Protein AF-0000000068182621 (afdb_homodimer)

Secondary structure (DSSP, 8-state):
-PPPEEEEEEE-TT-HHHHHHHHHHHH--EEEEEEEGGG-SS-PPTTTS-TTGGGSEEEEEEEETTEEEEEE-TTSS----BSEEEEEEESSHHHHHHHHHHHHTTSEEEEEEE--SS-SSEEEEE-TTS-EEEEEE--/-PPPEEEEEEE-TT-HHHHHHHHHHHH--EEEEEEEGGG-SS-PPTTTS-TTGGGSEEEEEEEETTEEEEEE--SSS----BSEEEEEEESSHHHHHHHHHHHHTTSEEEEEEE--SS-SSEEEEE-TTS-EEEEEE--

Sequence (278 aa):
MTTPYVQPYLFFGGRCEEALEFYRTTLGAQVDMLMRHKESPESPPPGMLAPGFENKIMHASFHIGATTLMASDGCGEDSHFDGFSLSLTVPTEAEADRTFAALAEGGQVRMPLTKTFWSSRFGMLTDRFGISWMITVQEMTTPYVQPYLFFGGRCEEALEFYRTTLGAQV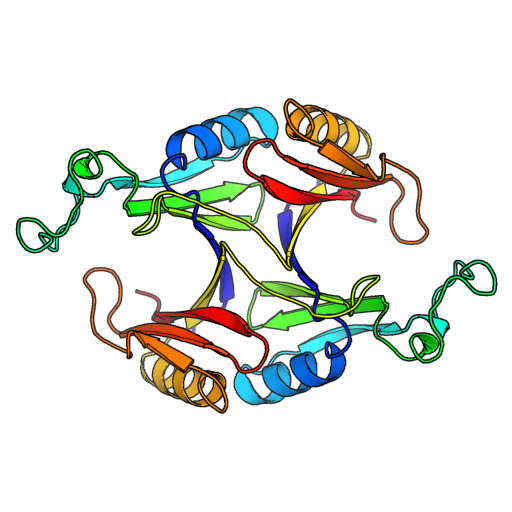DMLMRHKESPESPPPGMLAPGFENKIMHASFHIGATTLMASDGCGEDSHFDGFSLSLTVPTEAEADRTFAALAEGGQVRMPLTKTFWSSRFGMLTDRFGISWMITVQE

Organism: Nitrosomonas europaea (strain ATCC 19718 / CIP 103999 / KCTC 2705 / NBRC 14298) (NCBI:txid228410)

Structure (mmCIF, N/CA/C/O backbone):
data_AF-0000000068182621-model_v1
#
loop_
_entity.id
_entity.type
_entity.pdbx_description
1 polymer 'PhnB-like domain-containing protein'
#
loop_
_atom_site.group_PDB
_atom_site.id
_atom_site.type_symbol
_atom_site.label_atom_id
_atom_site.label_alt_id
_atom_site.label_comp_id
_atom_site.label_asym_id
_atom_site.label_entity_id
_atom_site.label_seq_id
_atom_site.pdbx_PDB_ins_code
_atom_site.Cartn_x
_atom_site.Cartn_y
_atom_site.Cartn_z
_atom_site.occupancy
_atom_site.B_iso_or_equiv
_atom_site.auth_seq_id
_atom_site.auth_comp_id
_atom_site.auth_asym_id
_atom_site.auth_atom_id
_atom_site.pdbx_PDB_model_num
ATOM 1 N N . MET A 1 1 ? -1.287 -20.484 14.781 1 55.34 1 MET A N 1
ATOM 2 C CA . MET A 1 1 ? -1.783 -20.25 13.43 1 55.34 1 MET A CA 1
ATOM 3 C C . MET A 1 1 ? -1.383 -18.859 12.938 1 55.34 1 MET A C 1
ATOM 5 O O . MET A 1 1 ? -1.51 -17.875 13.664 1 55.34 1 MET A O 1
ATOM 9 N N . THR A 1 2 ? -0.568 -18.688 11.914 1 81.62 2 THR A N 1
ATOM 10 C CA . THR A 1 2 ? 0.096 -17.438 11.555 1 81.62 2 THR A CA 1
ATOM 11 C C . THR A 1 2 ? -0.922 -16.391 11.117 1 81.62 2 THR A C 1
ATOM 13 O O . THR A 1 2 ? -1.875 -16.719 10.398 1 81.62 2 THR A O 1
ATOM 16 N N . THR A 1 3 ? -1.027 -15.305 11.75 1 91.62 3 THR A N 1
ATOM 17 C CA . THR A 1 3 ? -1.93 -14.18 11.547 1 91.62 3 THR A CA 1
ATOM 18 C C . THR A 1 3 ? -1.749 -13.586 10.148 1 91.62 3 THR A C 1
ATOM 20 O O . THR A 1 3 ? -0.623 -13.32 9.727 1 91.62 3 THR A O 1
ATOM 23 N N . PRO A 1 4 ? -2.879 -13.594 9.43 1 96.25 4 PRO A N 1
ATOM 24 C CA . PRO A 1 4 ? -2.758 -12.969 8.109 1 96.25 4 PRO A CA 1
ATOM 25 C C . PRO A 1 4 ? -2.123 -11.586 8.172 1 96.25 4 PRO A C 1
ATOM 27 O O . PRO A 1 4 ? -2.211 -10.906 9.195 1 96.25 4 PRO A O 1
ATOM 30 N N . TYR A 1 5 ? -1.501 -11.188 7.074 1 97.38 5 TYR A N 1
ATOM 31 C CA . TYR A 1 5 ? -0.935 -9.844 7 1 97.38 5 TYR A CA 1
ATOM 32 C C . TYR A 1 5 ? -0.928 -9.336 5.562 1 97.38 5 TYR A C 1
ATOM 34 O O . TYR A 1 5 ? -1.03 -10.117 4.617 1 97.38 5 TYR A O 1
ATOM 42 N N . VAL A 1 6 ? -0.885 -8.062 5.375 1 98.31 6 VAL A N 1
ATOM 43 C CA . VAL A 1 6 ? -0.95 -7.395 4.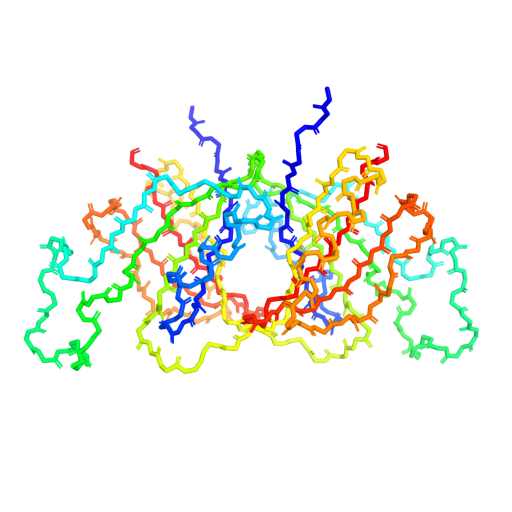082 1 98.31 6 VAL A CA 1
ATOM 44 C C . VAL A 1 6 ? 0.347 -6.629 3.83 1 98.31 6 VAL A C 1
ATOM 46 O O . VAL A 1 6 ? 0.853 -5.941 4.723 1 98.31 6 VAL A O 1
ATOM 49 N N . GLN A 1 7 ? 0.906 -6.766 2.656 1 98.31 7 GLN A N 1
ATOM 50 C CA . GLN A 1 7 ? 2.084 -6.008 2.244 1 98.31 7 GLN A CA 1
ATOM 51 C C . GLN A 1 7 ? 1.842 -5.293 0.918 1 98.31 7 GLN A C 1
ATOM 53 O O . GLN A 1 7 ? 1.224 -5.852 0.01 1 98.31 7 GLN A O 1
ATOM 58 N N . PRO A 1 8 ? 2.322 -4.047 0.793 1 98.38 8 PRO A N 1
ATOM 59 C CA . PRO A 1 8 ? 2.271 -3.4 -0.521 1 98.38 8 PRO A CA 1
ATOM 60 C C . PRO A 1 8 ? 3.16 -4.094 -1.552 1 98.38 8 PRO A C 1
ATOM 62 O O . PRO A 1 8 ? 4.262 -4.543 -1.222 1 98.38 8 PRO A O 1
ATOM 65 N N . TYR A 1 9 ? 2.615 -4.18 -2.707 1 97.8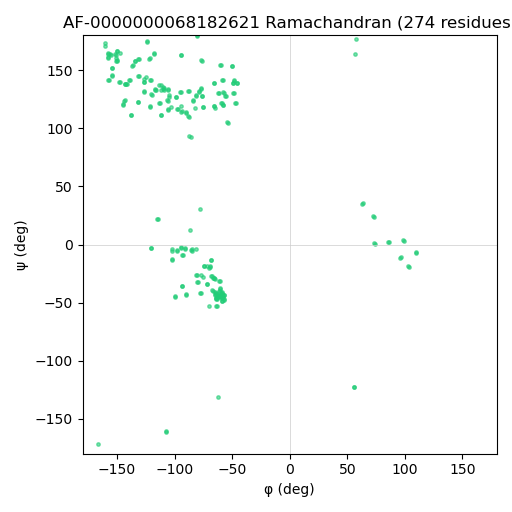1 9 TYR A N 1
ATOM 66 C CA . TYR A 1 9 ? 3.342 -4.676 -3.871 1 97.81 9 TYR A CA 1
ATOM 67 C C . TYR A 1 9 ? 3.377 -3.625 -4.977 1 97.81 9 TYR A C 1
ATOM 69 O O . TYR A 1 9 ? 2.338 -3.264 -5.531 1 97.81 9 TYR A O 1
ATOM 77 N N . LEU A 1 10 ? 4.578 -3.197 -5.34 1 97.38 10 LEU A N 1
ATOM 78 C CA . LEU A 1 10 ? 4.727 -2.062 -6.246 1 97.38 10 LEU A CA 1
ATOM 79 C C . LEU A 1 10 ? 5.242 -2.52 -7.605 1 97.38 10 LEU A C 1
ATOM 81 O O . LEU A 1 10 ? 6.199 -3.291 -7.684 1 97.38 10 LEU A O 1
ATOM 85 N N . PHE A 1 11 ? 4.637 -2.006 -8.656 1 96.12 11 PHE A N 1
ATOM 86 C CA . PHE A 1 11 ? 5.062 -2.309 -10.016 1 96.12 11 PHE A CA 1
ATOM 87 C C . PHE A 1 11 ? 5.801 -1.125 -10.633 1 96.12 11 PHE A C 1
ATOM 89 O O . PHE A 1 11 ? 5.188 -0.112 -10.969 1 96.12 11 PHE A O 1
ATOM 96 N N . PHE A 1 12 ? 7.051 -1.243 -10.961 1 95.31 12 PHE A N 1
ATOM 97 C CA . PHE A 1 12 ? 7.867 -0.102 -11.359 1 95.31 12 PHE A CA 1
ATOM 98 C C . PHE A 1 12 ? 8.047 -0.066 -12.875 1 95.31 12 PHE A C 1
ATOM 100 O O . PHE A 1 12 ? 8.609 0.887 -13.414 1 95.31 12 PHE A O 1
ATOM 107 N N . GLY A 1 13 ? 7.57 -1.069 -13.609 1 90.69 13 GLY A N 1
ATOM 108 C CA . GLY A 1 13 ? 7.559 -1.045 -15.07 1 90.69 13 GLY A CA 1
ATOM 109 C C . GLY A 1 13 ? 8.945 -0.997 -15.672 1 90.69 13 GLY A C 1
ATOM 110 O O . GLY A 1 13 ? 9.18 -0.273 -16.641 1 90.69 13 GLY A O 1
ATOM 111 N N . GLY A 1 14 ? 9.906 -1.636 -15.102 1 91 14 GLY A N 1
ATOM 112 C CA . GLY A 1 14 ? 11.234 -1.71 -15.68 1 91 14 GLY A CA 1
ATOM 113 C C . GLY A 1 14 ? 12.266 -0.904 -14.906 1 91 14 GLY A C 1
ATOM 114 O O . GLY A 1 14 ? 13.461 -0.962 -15.211 1 91 14 GLY A O 1
ATOM 115 N N . ARG A 1 15 ? 11.891 -0.177 -13.977 1 93.94 15 ARG A N 1
ATOM 116 C CA . ARG A 1 15 ? 12.812 0.677 -13.227 1 93.94 15 ARG A CA 1
ATOM 117 C C . ARG A 1 15 ? 12.914 0.225 -11.773 1 93.94 15 ARG A C 1
ATOM 119 O O . ARG A 1 15 ? 13.281 1.015 -10.898 1 93.94 15 ARG A O 1
ATOM 126 N N . CYS A 1 16 ? 12.594 -0.999 -11.484 1 96.25 16 CYS A N 1
ATOM 127 C CA . CYS A 1 16 ? 12.523 -1.519 -10.125 1 96.25 16 CYS A CA 1
ATOM 128 C C . CYS A 1 16 ? 13.883 -1.473 -9.445 1 96.25 16 CYS A C 1
ATOM 130 O O . CYS A 1 16 ? 14 -1.04 -8.297 1 96.25 16 CYS A O 1
ATOM 132 N N . GLU A 1 17 ? 14.875 -1.901 -10.18 1 95.75 17 GLU A N 1
ATOM 133 C CA . GLU A 1 17 ? 16.219 -1.914 -9.602 1 95.75 17 GLU A CA 1
ATOM 134 C C . GLU A 1 17 ? 16.672 -0.503 -9.242 1 95.75 17 GLU A C 1
ATOM 136 O O . GLU A 1 17 ? 17.266 -0.287 -8.18 1 95.75 17 GLU A O 1
ATOM 141 N N . GLU A 1 18 ? 16.438 0.425 -10.094 1 96.62 18 GLU A N 1
ATOM 142 C CA . GLU A 1 18 ? 16.766 1.823 -9.82 1 96.62 18 GLU A CA 1
ATOM 143 C C . GLU A 1 18 ? 16.016 2.33 -8.586 1 96.62 18 GLU A C 1
ATOM 145 O O . GLU A 1 18 ? 16.578 3.045 -7.762 1 96.62 18 GLU A O 1
ATOM 150 N N . ALA A 1 19 ? 14.797 1.98 -8.492 1 97.5 19 ALA A N 1
ATOM 151 C CA . ALA A 1 19 ? 13.977 2.408 -7.359 1 97.5 19 ALA A CA 1
ATOM 152 C C . ALA A 1 19 ? 14.5 1.836 -6.047 1 97.5 19 ALA A C 1
ATOM 154 O O . ALA A 1 19 ? 14.609 2.551 -5.051 1 97.5 19 ALA A O 1
ATOM 155 N N . LEU A 1 20 ? 14.812 0.57 -6.055 1 98.25 20 LEU A N 1
ATOM 156 C CA . LEU A 1 20 ? 15.336 -0.077 -4.852 1 98.25 20 LEU A CA 1
ATOM 157 C C . LEU A 1 20 ? 16.625 0.597 -4.383 1 98.25 20 LEU A C 1
ATOM 159 O O . LEU A 1 20 ? 16.812 0.802 -3.182 1 98.25 20 LEU A O 1
ATOM 163 N N . GLU A 1 21 ? 17.453 0.932 -5.316 1 98.12 21 GLU A N 1
ATOM 164 C CA . GLU A 1 21 ? 18.688 1.639 -4.977 1 98.12 21 GLU A CA 1
ATOM 165 C C . GLU A 1 21 ? 18.391 3.02 -4.402 1 98.12 21 GLU A C 1
ATOM 167 O O . GLU A 1 21 ? 19.016 3.441 -3.426 1 98.12 21 GLU A O 1
ATOM 172 N N . PHE A 1 22 ? 17.5 3.682 -5.008 1 98.5 22 PHE A N 1
ATOM 173 C CA . PHE A 1 22 ? 17.078 4.984 -4.512 1 98.5 22 PHE A CA 1
ATOM 174 C C . PHE A 1 22 ? 16.547 4.879 -3.08 1 98.5 22 PHE A C 1
ATOM 176 O O . PHE A 1 22 ? 16.906 5.684 -2.223 1 98.5 22 PHE A O 1
ATOM 183 N N . TYR A 1 23 ? 15.703 3.885 -2.744 1 98.5 23 TYR A N 1
ATOM 184 C CA . TYR A 1 23 ? 15.125 3.723 -1.415 1 98.5 23 TYR A CA 1
ATOM 185 C C . TYR A 1 23 ? 16.188 3.252 -0.417 1 98.5 23 TYR A C 1
ATOM 187 O O . TYR A 1 23 ? 16.109 3.59 0.768 1 98.5 23 TYR A O 1
ATOM 195 N N . ARG A 1 24 ? 17.109 2.447 -0.897 1 98.06 24 ARG A N 1
ATOM 196 C CA . ARG A 1 24 ? 18.219 2.074 -0.032 1 98.06 24 ARG A CA 1
ATOM 197 C C . ARG A 1 24 ? 18.969 3.309 0.465 1 98.06 24 ARG A C 1
ATOM 199 O O . ARG A 1 24 ? 19.219 3.443 1.663 1 98.06 24 ARG A O 1
ATOM 206 N N . THR A 1 25 ? 19.203 4.227 -0.414 1 96.5 25 THR A N 1
ATOM 207 C CA . THR A 1 25 ? 20 5.402 -0.098 1 96.5 25 THR A CA 1
ATOM 208 C C . THR A 1 25 ? 19.172 6.441 0.651 1 96.5 25 THR A C 1
ATOM 210 O O . THR A 1 25 ? 19.703 7.145 1.521 1 96.5 25 THR A O 1
ATOM 213 N N . THR A 1 26 ? 17.938 6.535 0.385 1 96.44 26 THR A N 1
ATOM 214 C CA . THR A 1 26 ? 17.109 7.621 0.903 1 96.44 26 THR A CA 1
ATOM 215 C C . THR A 1 26 ? 16.422 7.207 2.205 1 96.44 26 THR A C 1
ATOM 217 O O . THR A 1 26 ? 16.266 8.023 3.113 1 96.44 26 THR A O 1
ATOM 220 N N . LEU A 1 27 ? 16.047 5.969 2.287 1 97.44 27 LEU A N 1
ATOM 221 C CA . LEU A 1 27 ? 15.219 5.535 3.404 1 97.44 27 LEU A CA 1
ATOM 222 C C . LEU A 1 27 ? 15.914 4.434 4.203 1 97.44 27 LEU A C 1
ATOM 224 O O . LEU A 1 27 ? 15.391 3.977 5.219 1 97.44 27 LEU A O 1
ATOM 228 N N . GLY A 1 28 ? 17.094 4.008 3.732 1 97.38 28 GLY A N 1
ATOM 229 C CA . GLY A 1 28 ? 17.766 2.896 4.387 1 97.38 28 GLY A CA 1
ATOM 230 C C . GLY A 1 28 ? 17.109 1.558 4.109 1 97.38 28 GLY A C 1
ATOM 231 O O . GLY A 1 28 ? 17.203 0.636 4.926 1 97.38 28 GLY A O 1
ATOM 232 N N . ALA A 1 29 ? 16.406 1.48 3.037 1 98.19 29 ALA A N 1
ATOM 233 C CA . ALA A 1 29 ? 15.766 0.23 2.654 1 98.19 29 ALA A CA 1
ATOM 234 C C . ALA A 1 29 ? 16.781 -0.893 2.494 1 98.19 29 ALA A C 1
ATOM 236 O O . ALA A 1 29 ? 17.891 -0.665 2.016 1 98.19 29 ALA A O 1
ATOM 237 N N . GLN A 1 30 ? 16.375 -2.068 2.932 1 98.19 30 GLN A N 1
ATOM 238 C CA . GLN A 1 30 ? 17.203 -3.26 2.787 1 98.19 30 GLN A CA 1
ATOM 239 C C . GLN A 1 30 ? 16.5 -4.328 1.966 1 98.19 30 GLN A C 1
ATOM 241 O O . GLN A 1 30 ? 15.375 -4.73 2.293 1 98.19 30 GLN A O 1
ATOM 246 N N . VAL A 1 31 ? 17.172 -4.84 0.98 1 98.19 31 VAL A N 1
ATOM 247 C CA . VAL A 1 31 ? 16.594 -5.863 0.111 1 98.19 31 VAL A CA 1
ATOM 248 C C . VAL A 1 31 ? 16.766 -7.242 0.751 1 98.19 31 VAL A C 1
ATOM 250 O O . VAL A 1 31 ? 17.891 -7.645 1.075 1 98.19 31 VAL A O 1
ATOM 253 N N . ASP A 1 32 ? 15.727 -7.883 0.909 1 97.94 32 ASP A N 1
ATOM 254 C CA . ASP A 1 32 ? 15.734 -9.211 1.521 1 97.94 32 ASP A CA 1
ATOM 255 C C . ASP A 1 32 ? 15.906 -10.297 0.466 1 97.94 32 ASP A C 1
ATOM 257 O O . ASP A 1 32 ? 16.578 -11.305 0.712 1 97.94 32 ASP A O 1
ATOM 261 N N . MET A 1 33 ? 15.234 -10.125 -0.576 1 96.81 33 MET A N 1
ATOM 262 C CA . MET A 1 33 ? 15.227 -11.086 -1.681 1 96.81 33 MET A CA 1
ATOM 263 C C . MET A 1 33 ? 15.031 -10.375 -3.016 1 96.81 33 MET A C 1
ATOM 265 O O . MET A 1 33 ? 14.258 -9.414 -3.105 1 96.81 33 MET A O 1
ATOM 269 N N . LEU A 1 34 ? 15.734 -10.82 -3.971 1 97 34 LEU A N 1
ATOM 270 C CA . LEU A 1 34 ? 15.641 -10.289 -5.324 1 97 34 LEU A CA 1
ATOM 271 C C . LEU A 1 34 ? 15.805 -11.406 -6.355 1 97 34 LEU A C 1
ATOM 273 O O . LEU A 1 34 ? 16.75 -12.188 -6.289 1 97 34 LEU A O 1
ATOM 277 N N . MET A 1 35 ? 14.82 -11.5 -7.184 1 95.12 35 MET A N 1
ATOM 278 C CA . MET A 1 35 ? 14.859 -12.492 -8.258 1 95.12 35 MET A CA 1
ATOM 279 C C . MET A 1 35 ? 14.625 -11.836 -9.609 1 95.12 35 MET A C 1
ATOM 281 O O . MET A 1 35 ? 13.664 -11.086 -9.781 1 95.12 35 MET A O 1
ATOM 285 N N . ARG A 1 36 ? 15.461 -12.164 -10.539 1 93.56 36 ARG A N 1
ATOM 286 C CA . ARG A 1 36 ? 15.289 -11.68 -11.906 1 93.56 36 ARG A CA 1
ATOM 287 C C . ARG A 1 36 ? 14.523 -12.688 -12.758 1 93.56 36 ARG A C 1
ATOM 289 O O . ARG A 1 36 ? 14.43 -13.859 -12.406 1 93.56 36 ARG A O 1
ATOM 296 N N . HIS A 1 37 ? 14.016 -12.172 -13.922 1 90.19 37 HIS A N 1
ATOM 297 C CA . HIS A 1 37 ? 13.203 -13.023 -14.773 1 90.19 37 HIS A CA 1
ATOM 298 C C . HIS A 1 37 ? 13.992 -14.234 -15.258 1 90.19 37 HIS A C 1
ATOM 300 O O . HIS A 1 37 ? 13.461 -15.352 -15.32 1 90.19 37 HIS A O 1
ATOM 306 N N . LYS A 1 38 ? 15.156 -14.086 -15.531 1 88.31 38 LYS A N 1
ATOM 307 C CA . LYS A 1 38 ? 15.992 -15.156 -16.062 1 88.31 38 LYS A CA 1
ATOM 308 C C . LYS A 1 38 ? 16.25 -16.219 -14.992 1 88.31 38 LYS A C 1
ATOM 310 O O . LYS A 1 38 ? 16.672 -17.328 -15.312 1 88.31 38 LYS A O 1
ATOM 315 N N . GLU A 1 39 ? 16.062 -15.883 -13.758 1 90.19 39 GLU A N 1
ATOM 316 C CA . GLU A 1 39 ? 16.344 -16.797 -12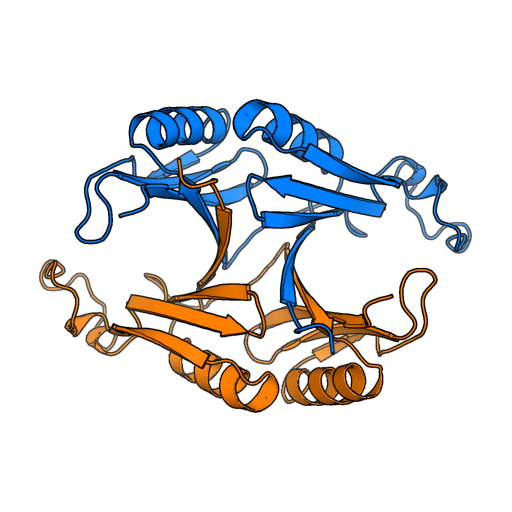.648 1 90.19 39 GLU A CA 1
ATOM 317 C C . GLU A 1 39 ? 15.094 -17.578 -12.258 1 90.19 39 GLU A C 1
ATOM 319 O O . GLU A 1 39 ? 15.156 -18.469 -11.414 1 90.19 39 GLU A O 1
ATOM 324 N N . SER A 1 40 ? 13.938 -17.188 -12.836 1 86 40 SER A N 1
ATOM 325 C CA . SER A 1 40 ? 12.68 -17.844 -12.484 1 86 40 SER A CA 1
ATOM 326 C C . SER A 1 40 ? 12.742 -19.344 -12.75 1 86 40 SER A C 1
ATOM 328 O O . SER A 1 40 ? 13.219 -19.766 -13.805 1 86 40 SER A O 1
ATOM 330 N N . PRO A 1 41 ? 12.328 -20.188 -11.742 1 85.56 41 PRO A N 1
ATOM 331 C CA . PRO A 1 41 ? 12.312 -21.625 -11.977 1 85.56 41 PRO A CA 1
ATOM 332 C C . PRO A 1 41 ? 11.289 -22.047 -13.031 1 85.56 41 PRO A C 1
ATOM 334 O O . PRO A 1 41 ? 11.375 -23.141 -13.578 1 85.56 41 PRO A O 1
ATOM 337 N N . GLU A 1 42 ? 10.219 -21.266 -13.133 1 72.44 42 GLU A N 1
ATOM 338 C CA . GLU A 1 42 ? 9.227 -21.547 -14.164 1 72.44 42 GLU A CA 1
ATOM 339 C C . GLU A 1 42 ? 9.594 -20.859 -15.484 1 72.44 42 GLU A C 1
ATOM 341 O O . GLU A 1 42 ? 9.773 -19.641 -15.523 1 72.44 42 GLU A O 1
ATOM 346 N N . SER A 1 43 ? 10.234 -21.516 -16.266 1 61.78 43 SER A N 1
ATOM 347 C CA . SER A 1 43 ? 10.719 -20.969 -17.531 1 61.78 43 SER A CA 1
ATOM 348 C C . SER A 1 43 ? 9.57 -20.375 -18.344 1 61.78 43 SER A C 1
ATOM 350 O O . SER A 1 43 ? 8.547 -21.016 -18.547 1 61.78 43 SER A O 1
ATOM 352 N N . PRO A 1 44 ? 9.523 -18.938 -18.359 1 59.69 44 PRO A N 1
ATOM 353 C CA . PRO A 1 44 ? 8.477 -18.438 -19.25 1 59.69 44 PRO A CA 1
ATOM 354 C C . PRO A 1 44 ? 8.523 -19.094 -20.641 1 59.69 44 PRO A C 1
ATOM 356 O O . PRO A 1 44 ? 9.586 -19.547 -21.062 1 59.69 44 PRO A O 1
ATOM 359 N N . PRO A 1 45 ? 7.25 -19.375 -21.094 1 54.62 45 PRO A N 1
ATOM 360 C CA . PRO A 1 45 ? 7.336 -19.875 -22.469 1 54.62 45 PRO A CA 1
ATOM 361 C C . PRO A 1 45 ? 8.219 -19 -23.359 1 54.62 45 PRO A C 1
ATOM 363 O O . PRO A 1 45 ? 8.312 -17.781 -23.141 1 54.62 45 PRO A O 1
ATOM 366 N N . PRO A 1 46 ? 8.977 -19.578 -24.219 1 52.22 46 PRO A N 1
ATOM 367 C CA . PRO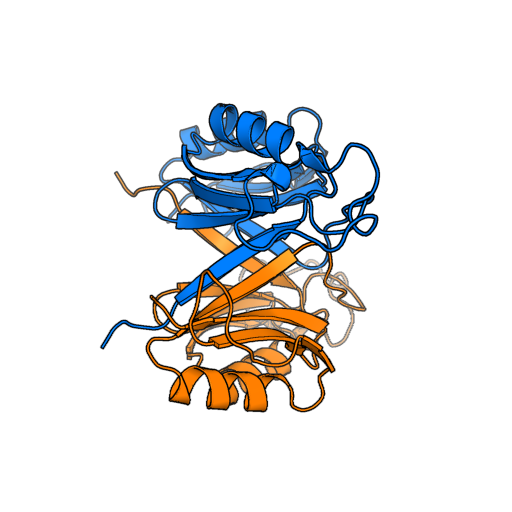 A 1 46 ? 9.812 -18.844 -25.188 1 52.22 46 PRO A CA 1
ATOM 368 C C . PRO A 1 46 ? 9.062 -17.734 -25.906 1 52.22 46 PRO A C 1
ATOM 370 O O . PRO A 1 46 ? 7.914 -17.922 -26.312 1 52.22 46 PRO A O 1
ATOM 373 N N . GLY A 1 47 ? 9.516 -16.453 -25.812 1 53.22 47 GLY A N 1
ATOM 374 C CA . GLY A 1 47 ? 8.93 -15.367 -26.562 1 53.22 47 GLY A CA 1
ATOM 375 C C . GLY A 1 47 ? 8.039 -14.469 -25.719 1 53.22 47 GLY A C 1
ATOM 376 O O . GLY A 1 47 ? 7.57 -13.43 -26.188 1 53.22 47 GLY A O 1
ATOM 377 N N . MET A 1 48 ? 7.617 -14.961 -24.641 1 57.5 48 MET A N 1
ATOM 378 C CA . MET A 1 48 ? 6.641 -14.203 -23.859 1 57.5 48 MET A CA 1
ATOM 379 C C . MET A 1 48 ? 7.312 -13.047 -23.125 1 57.5 48 MET A C 1
ATOM 381 O O . MET A 1 48 ? 6.703 -11.992 -22.922 1 57.5 48 MET A O 1
ATOM 385 N N . LEU A 1 49 ? 8.578 -13.32 -22.875 1 65.12 49 LEU A N 1
ATOM 386 C CA . LEU A 1 49 ? 9.281 -12.211 -22.234 1 65.12 49 LEU A CA 1
ATOM 387 C C . LEU A 1 49 ? 9.898 -11.289 -23.281 1 65.12 49 LEU A C 1
ATOM 389 O O . LEU A 1 49 ? 10.555 -11.75 -24.219 1 65.12 49 LEU A O 1
ATOM 393 N N . ALA A 1 50 ? 9.344 -10.023 -23.344 1 65.19 50 ALA A N 1
ATOM 394 C CA . ALA A 1 50 ? 9.922 -9.047 -24.266 1 65.19 50 ALA A CA 1
ATOM 395 C C . ALA A 1 50 ? 11.438 -9.031 -24.172 1 65.19 50 ALA A C 1
ATOM 397 O O . ALA A 1 50 ? 12 -9.258 -23.094 1 65.19 50 ALA A O 1
ATOM 398 N N . PRO A 1 51 ? 12.047 -8.922 -25.359 1 67.62 51 PRO A N 1
ATOM 399 C CA . PRO A 1 51 ? 13.508 -8.844 -25.328 1 67.62 51 PRO A CA 1
ATOM 400 C C . PRO A 1 51 ? 14.023 -7.812 -24.328 1 67.62 51 PRO A C 1
ATOM 402 O O . PRO A 1 51 ? 13.469 -6.715 -24.234 1 67.62 51 PRO A O 1
ATOM 405 N N . GLY A 1 52 ? 15 -8.195 -23.438 1 73.31 52 GLY A N 1
ATOM 406 C CA . GLY A 1 52 ? 15.617 -7.316 -22.453 1 73.31 52 GLY A CA 1
ATOM 407 C C . GLY A 1 52 ? 14.984 -7.426 -21.078 1 73.31 52 GLY A C 1
ATOM 408 O O . GLY A 1 52 ? 15.555 -6.957 -20.094 1 73.31 52 GLY A O 1
ATOM 409 N N . PHE A 1 53 ? 13.938 -8.07 -21.078 1 79.56 53 PHE A N 1
ATOM 410 C CA . PHE A 1 53 ? 13.258 -8.141 -19.797 1 79.56 53 PHE A CA 1
ATOM 411 C C . PHE A 1 53 ? 13.805 -9.289 -18.953 1 79.56 53 PHE A C 1
ATOM 413 O O . PHE A 1 53 ? 13.469 -9.422 -17.766 1 79.56 53 PHE A O 1
ATOM 420 N N . GLU A 1 54 ? 14.672 -10.039 -19.531 1 83.94 54 GLU A N 1
ATOM 421 C CA . GLU A 1 54 ? 15.258 -11.164 -18.812 1 83.94 54 GLU A CA 1
ATOM 422 C C . GLU A 1 54 ? 16.016 -10.695 -17.562 1 83.94 54 GLU A C 1
ATOM 424 O O . GLU A 1 54 ? 16.047 -11.398 -16.547 1 83.94 54 GLU A O 1
ATOM 429 N N . ASN A 1 55 ? 16.547 -9.555 -17.672 1 89.94 55 ASN A N 1
ATOM 430 C CA . ASN A 1 55 ? 17.359 -9.047 -16.578 1 89.94 55 ASN A CA 1
ATOM 431 C C . ASN A 1 55 ? 16.547 -8.164 -15.641 1 89.94 55 ASN A C 1
ATOM 433 O O . ASN A 1 55 ? 17.047 -7.73 -14.602 1 89.94 55 ASN A O 1
ATOM 437 N N . LYS A 1 56 ? 15.344 -7.984 -15.992 1 92.25 56 LYS A N 1
ATOM 438 C CA . LYS A 1 56 ? 14.484 -7.172 -15.133 1 92.25 56 LYS A CA 1
ATOM 439 C C . LYS A 1 56 ? 14.023 -7.957 -13.914 1 92.25 56 LYS A C 1
ATOM 441 O O . LYS A 1 56 ? 14.164 -9.18 -13.867 1 92.25 56 LYS A O 1
ATOM 446 N N . ILE A 1 57 ? 13.633 -7.242 -12.898 1 94.75 57 ILE A N 1
ATOM 447 C CA . ILE A 1 57 ? 13.289 -7.84 -11.609 1 94.75 57 ILE A CA 1
ATOM 448 C C . ILE A 1 57 ? 11.922 -8.508 -11.703 1 94.75 57 ILE A C 1
ATOM 450 O O . ILE A 1 57 ? 10.914 -7.84 -1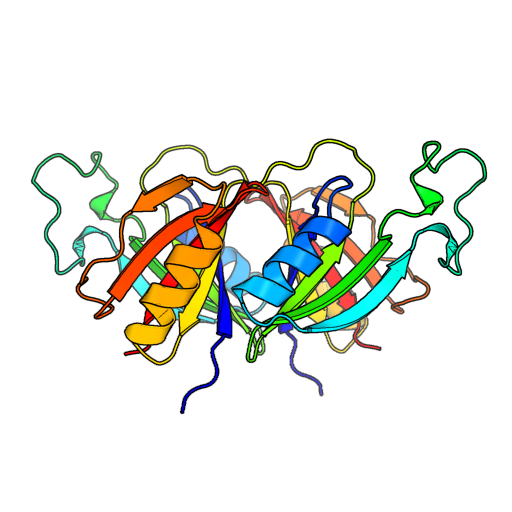1.953 1 94.75 57 ILE A O 1
ATOM 454 N N . MET A 1 58 ? 11.891 -9.781 -11.492 1 93.5 58 MET A N 1
ATOM 455 C CA . MET A 1 58 ? 10.656 -10.547 -11.445 1 93.5 58 MET A CA 1
ATOM 456 C C . MET A 1 58 ? 9.945 -10.352 -10.109 1 93.5 58 MET A C 1
ATOM 458 O O . MET A 1 58 ? 8.719 -10.227 -10.07 1 93.5 58 MET A O 1
ATOM 462 N N . HIS A 1 59 ? 10.742 -10.352 -9.047 1 95.81 59 HIS A N 1
ATOM 463 C CA . HIS A 1 59 ? 10.219 -10.156 -7.703 1 95.81 59 HIS A CA 1
ATOM 464 C C . HIS A 1 59 ? 11.305 -9.664 -6.754 1 95.81 59 HIS A C 1
ATOM 466 O O . HIS A 1 59 ? 12.453 -10.117 -6.82 1 95.81 59 HIS A O 1
ATOM 472 N N . ALA A 1 60 ? 10.953 -8.789 -5.883 1 97.81 60 ALA A N 1
ATOM 473 C CA . ALA A 1 60 ? 11.844 -8.352 -4.809 1 97.81 60 ALA A CA 1
ATOM 474 C C . ALA A 1 60 ? 11.062 -8.102 -3.52 1 97.81 60 ALA A C 1
ATOM 476 O O . ALA A 1 60 ? 9.938 -7.602 -3.553 1 97.81 60 ALA A O 1
ATOM 477 N N . SER A 1 61 ? 11.57 -8.5 -2.445 1 98.31 61 SER A N 1
ATOM 478 C CA . SER A 1 61 ? 11.125 -8.102 -1.115 1 98.31 61 SER A CA 1
ATOM 479 C C . SER A 1 61 ? 12.172 -7.25 -0.408 1 98.31 61 SER A C 1
ATOM 481 O O . SER A 1 61 ? 13.367 -7.535 -0.49 1 98.31 61 SER A O 1
ATOM 483 N N . PHE A 1 62 ? 11.727 -6.199 0.239 1 98.5 62 PHE A N 1
ATOM 484 C CA . PHE A 1 62 ? 12.625 -5.301 0.953 1 98.5 62 PHE A CA 1
ATOM 485 C C . PHE A 1 62 ? 11.922 -4.668 2.148 1 98.5 62 PHE A C 1
ATOM 487 O O . PHE A 1 62 ? 10.688 -4.66 2.217 1 98.5 62 PHE A O 1
ATOM 494 N N . HIS A 1 63 ? 12.703 -4.199 3.082 1 98 63 HIS A N 1
ATOM 495 C CA . HIS A 1 63 ? 12.016 -3.584 4.215 1 98 63 HIS A CA 1
ATOM 496 C C . HIS A 1 63 ? 12.516 -2.16 4.445 1 98 63 HIS A C 1
ATOM 498 O O . HIS A 1 63 ? 13.68 -1.854 4.195 1 98 63 HIS A O 1
ATOM 504 N N . ILE A 1 64 ? 11.688 -1.341 4.809 1 97.81 64 ILE A N 1
ATOM 505 C CA . ILE A 1 64 ? 11.906 -0 5.34 1 97.81 64 ILE A CA 1
ATOM 506 C C . ILE A 1 64 ? 11.5 0.045 6.809 1 97.81 64 ILE A C 1
ATOM 508 O O . ILE A 1 64 ? 10.312 -0.039 7.129 1 97.81 64 ILE A O 1
ATOM 512 N N . GLY A 1 65 ? 12.477 0.193 7.73 1 96.81 65 GLY A N 1
ATOM 513 C CA . GLY A 1 65 ? 12.164 0.054 9.148 1 96.81 65 GLY A CA 1
ATOM 514 C C . GLY A 1 65 ? 11.508 -1.273 9.484 1 96.81 65 GLY A C 1
ATOM 515 O O . GLY A 1 65 ? 12.039 -2.334 9.148 1 96.81 65 GLY A O 1
ATOM 516 N N . ALA A 1 66 ? 10.375 -1.221 10.039 1 96.81 66 ALA A N 1
ATOM 517 C CA . ALA A 1 66 ? 9.711 -2.42 10.539 1 96.81 66 ALA A CA 1
ATOM 518 C C . ALA A 1 66 ? 8.82 -3.041 9.469 1 96.81 66 ALA A C 1
ATOM 520 O O . ALA A 1 66 ? 8.25 -4.113 9.672 1 96.81 66 ALA A O 1
ATOM 52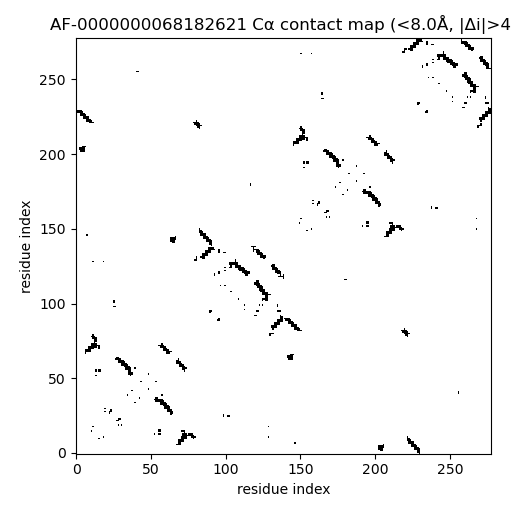1 N N . THR A 1 67 ? 8.719 -2.439 8.352 1 97.94 67 THR A N 1
ATOM 522 C CA . THR A 1 67 ? 7.73 -2.861 7.371 1 97.94 67 THR A CA 1
ATOM 523 C C . THR A 1 67 ? 8.406 -3.51 6.164 1 97.94 67 THR A C 1
ATOM 525 O O . THR A 1 67 ? 9.391 -2.988 5.645 1 97.94 67 THR A O 1
ATOM 528 N N . THR A 1 68 ? 7.879 -4.625 5.758 1 98.12 68 THR A N 1
ATOM 529 C CA . THR A 1 68 ? 8.32 -5.277 4.531 1 98.12 68 THR A CA 1
ATOM 530 C C . THR A 1 68 ? 7.418 -4.887 3.359 1 98.12 68 THR A C 1
ATOM 532 O O . THR A 1 68 ? 6.191 -4.906 3.479 1 98.12 68 THR A O 1
ATOM 535 N N . LEU A 1 69 ? 7.996 -4.492 2.244 1 98.56 69 LEU A N 1
ATOM 536 C CA . LEU A 1 69 ? 7.34 -4.23 0.968 1 98.56 69 LEU A CA 1
ATOM 537 C C . LEU A 1 69 ? 7.859 -5.172 -0.113 1 98.56 69 LEU A C 1
ATOM 539 O O . LEU A 1 69 ? 8.891 -5.824 0.07 1 98.56 69 LEU A O 1
ATOM 543 N N . MET A 1 70 ? 7.086 -5.207 -1.188 1 98.38 70 MET A N 1
ATOM 544 C CA . MET A 1 70 ? 7.512 -5.996 -2.342 1 98.38 70 MET A CA 1
ATOM 545 C C . MET A 1 70 ? 7.391 -5.188 -3.627 1 98.38 70 MET A C 1
ATOM 547 O O . MET A 1 70 ? 6.703 -4.168 -3.662 1 98.38 70 MET A O 1
ATOM 551 N N . ALA A 1 71 ? 8.141 -5.664 -4.605 1 97.5 71 ALA A N 1
ATOM 552 C CA . ALA A 1 71 ? 8.141 -4.918 -5.859 1 97.5 71 ALA A CA 1
ATOM 553 C C . ALA A 1 71 ? 8.562 -5.801 -7.027 1 97.5 71 ALA A C 1
ATOM 555 O O . ALA A 1 71 ? 9.109 -6.887 -6.824 1 97.5 71 ALA A O 1
ATOM 556 N N . SER A 1 72 ? 8.289 -5.32 -8.172 1 95.88 72 SER A N 1
ATOM 557 C CA . SER A 1 72 ? 8.719 -5.957 -9.414 1 95.88 72 SER A CA 1
ATOM 558 C C . SER A 1 72 ? 8.688 -4.973 -10.578 1 95.88 72 SER A C 1
ATOM 560 O O . SER A 1 72 ? 8.266 -3.826 -10.414 1 95.88 72 SER A O 1
ATOM 562 N N . ASP A 1 73 ? 9.172 -5.371 -11.719 1 93.38 73 ASP A N 1
ATOM 563 C CA . ASP A 1 73 ? 9.062 -4.586 -12.945 1 93.38 73 ASP A CA 1
ATOM 564 C C . ASP A 1 73 ? 7.73 -4.84 -13.648 1 93.38 73 ASP A C 1
ATOM 566 O O . ASP A 1 73 ? 7.305 -4.051 -14.492 1 93.38 73 ASP A O 1
ATOM 570 N N . GLY A 1 74 ? 6.973 -5.734 -13.102 1 78.25 74 GLY A N 1
ATOM 571 C CA . GLY A 1 74 ? 5.719 -6.059 -13.758 1 78.25 74 GLY A CA 1
ATOM 572 C C . GLY A 1 74 ? 5.898 -6.531 -15.188 1 78.25 74 GLY A C 1
ATOM 573 O O . GLY A 1 74 ? 7.016 -6.863 -15.602 1 78.25 74 GLY A O 1
ATOM 574 N N . CYS A 1 75 ? 4.703 -6.957 -15.93 1 63.28 75 CYS A N 1
ATOM 575 C CA . CYS A 1 75 ? 4.75 -7.461 -17.297 1 63.28 75 CYS A CA 1
ATOM 576 C C . CYS A 1 75 ? 4.688 -6.316 -18.297 1 63.28 75 CYS A C 1
ATOM 578 O O . CYS A 1 75 ? 4.555 -6.543 -19.5 1 63.28 75 CYS A O 1
ATOM 580 N N . GLY A 1 76 ? 4.875 -5.023 -17.781 1 59.44 76 GLY A N 1
ATOM 581 C CA . GLY A 1 76 ? 4.789 -3.988 -18.797 1 59.44 76 GLY A CA 1
ATOM 582 C C . GLY A 1 76 ? 5.691 -2.801 -18.516 1 59.44 76 GLY A C 1
ATOM 583 O O . GLY A 1 76 ? 6.379 -2.762 -17.5 1 59.44 76 GLY A O 1
ATOM 584 N N . GLU A 1 77 ? 5.867 -1.979 -19.609 1 56.06 77 GLU A N 1
ATOM 585 C CA . GLU A 1 77 ? 6.824 -0.876 -19.641 1 56.06 77 GLU A CA 1
ATOM 586 C C . GLU A 1 77 ? 6.375 0.266 -18.734 1 56.06 77 GLU A C 1
ATOM 588 O O . GLU A 1 77 ? 7.18 0.827 -17.984 1 56.06 77 GLU A O 1
ATOM 593 N N . ASP A 1 78 ? 5.16 0.753 -18.891 1 62.47 78 ASP A N 1
ATOM 594 C CA . ASP A 1 78 ? 4.84 2.006 -18.219 1 62.47 78 ASP A CA 1
ATOM 595 C C . ASP A 1 78 ? 4.18 1.745 -16.859 1 62.47 78 ASP A C 1
ATOM 597 O O . ASP A 1 78 ? 3.281 0.906 -16.75 1 62.47 78 ASP A O 1
ATOM 601 N N . SER A 1 79 ? 4.926 2.271 -15.781 1 73.94 79 SER A N 1
ATOM 602 C CA . SER A 1 79 ? 4.324 2.176 -14.453 1 73.94 79 SER A CA 1
ATOM 603 C C . SER A 1 79 ? 3.762 3.521 -14.008 1 73.94 79 SER A C 1
ATOM 605 O O . SER A 1 79 ? 4.43 4.551 -14.133 1 73.94 79 SER A O 1
ATOM 607 N N . HIS A 1 80 ? 2.506 3.58 -13.781 1 89.56 80 HIS A N 1
ATOM 608 C CA . HIS A 1 80 ? 1.843 4.711 -13.141 1 89.56 80 HIS A CA 1
ATOM 609 C C . HIS A 1 80 ? 1.224 4.305 -11.812 1 89.56 80 HIS A C 1
ATOM 611 O O . HIS A 1 80 ? 0.694 3.199 -11.68 1 89.56 80 HIS A O 1
ATOM 617 N N . PHE A 1 81 ? 1.518 5.164 -10.898 1 93.75 81 PHE A N 1
ATOM 618 C CA . PHE A 1 81 ? 0.949 4.938 -9.578 1 93.75 81 PHE A CA 1
ATOM 619 C C . PHE A 1 81 ? -0.178 5.922 -9.297 1 93.75 81 PHE A C 1
ATOM 621 O O . PHE A 1 81 ? -0.027 7.125 -9.523 1 93.75 81 PHE A O 1
ATOM 628 N N . ASP A 1 82 ? -1.267 5.422 -8.805 1 94.25 82 ASP A N 1
ATOM 629 C CA . ASP A 1 82 ? -2.412 6.281 -8.516 1 94.25 82 ASP A CA 1
ATOM 630 C C . ASP A 1 82 ? -3.285 5.684 -7.414 1 94.25 82 ASP A C 1
ATOM 632 O O . ASP A 1 82 ? -3.295 4.469 -7.215 1 94.25 82 ASP A O 1
ATOM 636 N N . GLY A 1 83 ? -3.973 6.586 -6.676 1 94.19 83 GLY A N 1
ATOM 637 C CA . GLY A 1 83 ? -5.055 6.188 -5.789 1 94.19 83 GLY A CA 1
ATOM 638 C C . GLY A 1 83 ? -4.574 5.766 -4.414 1 94.19 83 GLY A C 1
ATOM 639 O O . GLY A 1 83 ? -5.367 5.32 -3.584 1 94.19 83 GLY A O 1
ATOM 640 N N . PHE A 1 84 ? -3.303 5.863 -4.219 1 96.19 84 PHE A N 1
ATOM 641 C CA . PHE A 1 84 ? -2.77 5.48 -2.918 1 96.19 84 PHE A CA 1
ATOM 642 C C . PHE A 1 84 ? -1.516 6.285 -2.592 1 96.19 84 PHE A C 1
ATOM 644 O O . PHE A 1 84 ? -0.98 6.988 -3.449 1 96.19 84 PHE A O 1
ATOM 651 N N . SER A 1 85 ? -1.126 6.219 -1.35 1 97.38 85 SER A N 1
ATOM 652 C CA . SER A 1 85 ? 0.157 6.711 -0.86 1 97.38 85 SER A CA 1
ATOM 653 C C . SER A 1 85 ? 0.795 5.723 0.111 1 97.38 85 SER A C 1
ATOM 655 O O . SER A 1 85 ? 0.12 4.832 0.63 1 97.38 85 SER A O 1
ATOM 657 N N . LEU A 1 86 ? 2.082 5.758 0.206 1 98.56 86 LEU A N 1
ATOM 658 C CA . LEU A 1 86 ? 2.791 5.105 1.3 1 98.56 86 LEU A CA 1
ATOM 659 C C . LEU A 1 86 ? 3.047 6.082 2.443 1 98.56 86 LEU A C 1
ATOM 661 O O . LEU A 1 86 ? 3.732 7.09 2.26 1 98.56 86 LEU A O 1
ATOM 665 N N . SER A 1 87 ? 2.441 5.82 3.541 1 98.5 87 SER A N 1
ATOM 666 C CA . SER A 1 87 ? 2.631 6.66 4.719 1 98.5 87 SER A CA 1
ATOM 667 C C . SER A 1 87 ? 3.822 6.191 5.547 1 98.5 87 SER A C 1
ATOM 669 O O . SER A 1 87 ? 3.768 5.133 6.18 1 98.5 87 SER A O 1
ATOM 671 N N . LEU A 1 88 ? 4.848 6.938 5.57 1 98.56 88 LEU A N 1
ATOM 672 C CA . LEU A 1 88 ? 6.047 6.637 6.348 1 98.56 88 LEU A CA 1
ATOM 673 C C . LEU A 1 88 ? 6.039 7.387 7.676 1 98.56 88 LEU A C 1
ATOM 675 O O . LEU A 1 88 ? 6.051 8.625 7.695 1 98.56 88 LEU A O 1
ATOM 679 N N . THR A 1 89 ? 6.008 6.664 8.727 1 98.44 89 THR A N 1
ATOM 680 C CA . THR A 1 89 ? 6.086 7.23 10.07 1 98.44 89 THR A CA 1
ATOM 681 C C . THR A 1 89 ? 7.508 7.121 10.617 1 98.44 89 THR A C 1
ATOM 683 O O . THR A 1 89 ? 8.086 6.031 10.641 1 98.44 89 THR A O 1
ATOM 686 N N . VAL A 1 90 ? 8.039 8.211 11.055 1 98 90 VAL A N 1
ATOM 687 C CA . VAL A 1 90 ? 9.391 8.25 11.586 1 98 90 VAL A CA 1
ATOM 688 C C . VAL A 1 90 ? 9.375 8.773 13.023 1 98 90 VAL A C 1
ATOM 690 O O . VAL A 1 90 ? 8.414 9.438 13.43 1 98 90 VAL A O 1
ATOM 693 N N . PRO A 1 91 ? 10.414 8.508 13.805 1 96.81 91 PRO A N 1
ATOM 694 C CA . PRO A 1 91 ? 10.344 8.781 15.242 1 96.81 91 PRO A CA 1
ATOM 695 C C . PRO A 1 91 ? 10.602 10.25 15.57 1 96.81 91 PRO A C 1
ATOM 697 O O . PRO A 1 91 ? 10.18 10.734 16.625 1 96.81 91 PRO A O 1
ATOM 700 N N . THR A 1 92 ? 11.328 10.992 14.758 1 97.06 92 THR A N 1
ATOM 701 C CA . THR A 1 92 ? 11.727 12.344 15.133 1 97.06 92 THR A CA 1
ATOM 702 C C . THR A 1 92 ? 11.5 13.312 13.984 1 97.06 92 THR A C 1
ATOM 704 O O . THR A 1 92 ? 11.445 12.906 12.82 1 97.06 92 THR A O 1
ATOM 707 N N . GLU A 1 93 ? 11.391 14.578 14.375 1 97.69 93 GLU A N 1
ATOM 708 C CA . GLU A 1 93 ? 11.266 15.633 13.367 1 97.69 93 GLU A CA 1
ATOM 709 C C . GLU A 1 93 ? 12.492 15.672 12.461 1 97.69 93 GLU A C 1
ATOM 711 O O . GLU A 1 93 ? 12.375 15.914 11.258 1 97.69 93 GLU A O 1
ATOM 716 N N . ALA A 1 94 ? 13.648 15.484 13.047 1 97.56 94 ALA A N 1
ATOM 717 C CA . ALA A 1 94 ? 14.883 15.484 12.266 1 97.56 94 ALA A CA 1
ATOM 718 C C . ALA A 1 94 ? 14.852 14.406 11.188 1 97.56 94 ALA A C 1
ATOM 720 O O . ALA A 1 94 ? 15.273 14.641 10.055 1 97.56 94 ALA A O 1
ATOM 721 N N . GLU A 1 95 ? 14.391 13.273 11.547 1 97.19 95 GLU A N 1
ATOM 722 C CA . GLU A 1 95 ? 14.281 12.188 10.57 1 97.19 95 GLU A CA 1
ATOM 723 C C . GLU A 1 95 ? 13.25 12.508 9.5 1 97.19 95 GLU A C 1
ATOM 725 O O . GLU A 1 95 ? 13.43 12.148 8.328 1 97.19 95 GLU A O 1
ATOM 730 N N . ALA A 1 96 ? 12.156 13.102 9.93 1 98.19 96 ALA A N 1
ATOM 731 C CA . ALA A 1 96 ? 11.164 13.539 8.953 1 98.19 96 ALA A CA 1
ATOM 732 C C . ALA A 1 96 ? 11.773 14.5 7.938 1 98.19 96 ALA A C 1
ATOM 734 O O . ALA A 1 96 ? 11.57 14.344 6.73 1 98.19 96 ALA A O 1
ATOM 735 N N . ASP A 1 97 ? 12.516 15.484 8.414 1 98.31 97 ASP A N 1
ATOM 736 C CA . ASP A 1 97 ? 13.148 16.453 7.535 1 98.31 97 ASP A CA 1
ATOM 737 C C . ASP A 1 97 ? 14.094 15.773 6.555 1 98.31 97 ASP A C 1
ATOM 739 O O . ASP A 1 97 ? 14.062 16.047 5.355 1 98.31 97 ASP A O 1
ATOM 743 N N . ARG A 1 98 ? 14.875 14.914 7.062 1 97.75 98 ARG A N 1
ATOM 744 C CA . ARG A 1 98 ? 15.875 14.227 6.254 1 97.75 98 ARG A CA 1
ATOM 745 C C . ARG A 1 98 ? 15.219 13.375 5.176 1 97.75 98 ARG A C 1
ATOM 747 O O . ARG A 1 98 ? 15.57 13.461 4 1 97.75 98 ARG A O 1
ATOM 754 N N . THR A 1 99 ? 14.312 12.539 5.625 1 97.69 99 THR A N 1
ATOM 755 C CA . THR A 1 99 ? 13.688 11.609 4.691 1 97.69 99 THR A CA 1
ATOM 756 C C . THR A 1 99 ? 12.867 12.359 3.648 1 97.69 99 THR A C 1
ATOM 758 O O . THR A 1 99 ? 12.867 12 2.471 1 97.69 99 THR A O 1
ATOM 761 N N . PHE A 1 100 ? 12.164 13.367 4.074 1 98.69 100 PHE A N 1
ATOM 762 C CA . PHE A 1 100 ? 11.367 14.172 3.158 1 98.69 100 PHE A CA 1
ATOM 763 C C . PHE A 1 100 ? 12.242 14.797 2.078 1 98.69 100 PHE A C 1
ATOM 765 O O . PHE A 1 100 ? 11.938 14.695 0.889 1 98.69 100 PHE A O 1
ATOM 772 N N . ALA A 1 101 ? 13.305 15.391 2.457 1 98.44 101 ALA A N 1
ATOM 773 C CA . ALA A 1 101 ? 14.227 16.031 1.521 1 98.44 101 ALA A CA 1
ATOM 774 C C . ALA A 1 101 ? 14.812 15.016 0.545 1 98.44 101 ALA A C 1
ATOM 776 O O . ALA A 1 101 ? 14.906 15.281 -0.655 1 98.44 101 ALA A O 1
ATOM 777 N N . ALA A 1 102 ? 15.188 13.961 1.039 1 98.19 102 ALA A N 1
ATOM 778 C CA . ALA A 1 102 ? 15.805 12.922 0.214 1 98.19 102 ALA A CA 1
ATOM 779 C C . ALA A 1 102 ? 14.812 12.383 -0.814 1 98.19 102 ALA A C 1
ATOM 781 O O . ALA A 1 102 ? 15.156 12.211 -1.986 1 98.19 102 ALA A O 1
ATOM 782 N N . LEU A 1 103 ? 13.562 12.078 -0.354 1 98.31 103 LEU A N 1
ATOM 783 C CA . LEU A 1 103 ? 12.539 11.539 -1.245 1 98.31 103 LEU A CA 1
ATOM 784 C C . LEU A 1 103 ? 12.133 12.578 -2.285 1 98.31 103 LEU A C 1
ATOM 786 O O . LEU A 1 103 ? 11.695 12.227 -3.385 1 98.31 103 LEU A O 1
ATOM 790 N N . ALA A 1 104 ? 12.227 13.805 -1.951 1 98.38 104 ALA A N 1
ATOM 791 C CA . ALA A 1 104 ? 11.781 14.891 -2.822 1 98.38 104 ALA A CA 1
ATOM 792 C C . ALA A 1 104 ? 12.758 15.102 -3.977 1 98.38 104 ALA A C 1
ATOM 794 O O . ALA A 1 104 ? 12.43 15.781 -4.957 1 98.38 104 ALA A O 1
ATOM 795 N N . GLU A 1 105 ? 13.969 14.586 -3.824 1 97.38 105 GLU A N 1
ATOM 796 C CA . GLU A 1 105 ? 14.953 14.734 -4.895 1 97.38 105 GLU A CA 1
ATOM 797 C C . GLU A 1 105 ? 14.438 14.133 -6.199 1 97.38 105 GLU A C 1
ATOM 799 O O . GLU A 1 105 ? 14.227 12.922 -6.293 1 97.38 105 GLU A O 1
ATOM 804 N N . GLY A 1 106 ? 14.344 14.961 -7.203 1 97.5 106 GLY A N 1
ATOM 805 C CA . GLY A 1 106 ? 13.852 14.508 -8.492 1 97.5 106 GLY A CA 1
ATOM 806 C C . GLY A 1 106 ? 12.352 14.273 -8.508 1 97.5 106 GLY A C 1
ATOM 807 O O . GLY A 1 106 ? 11.805 13.766 -9.484 1 97.5 106 GLY A O 1
ATOM 808 N N . GLY A 1 107 ? 11.75 14.531 -7.371 1 97.94 107 GLY A N 1
ATOM 809 C CA . GLY A 1 107 ? 10.305 14.359 -7.254 1 97.94 107 GLY A CA 1
ATOM 810 C C . GLY A 1 107 ? 9.555 15.672 -7.188 1 97.94 107 GLY A C 1
ATOM 811 O O . GLY A 1 107 ? 10 16.688 -7.738 1 97.94 107 GLY A O 1
ATOM 812 N N . GLN A 1 108 ? 8.32 15.617 -6.688 1 98.25 108 GLN A N 1
ATOM 813 C CA . GLN A 1 108 ? 7.453 16.781 -6.582 1 98.25 108 GLN A CA 1
ATOM 814 C C . GLN A 1 108 ? 6.824 16.875 -5.195 1 98.25 108 GLN A C 1
ATOM 816 O O . GLN A 1 108 ? 6.109 15.969 -4.773 1 98.25 108 GLN A O 1
ATOM 821 N N . VAL A 1 109 ? 7.094 18.047 -4.555 1 98.44 109 VAL A N 1
ATOM 822 C CA . VAL A 1 109 ? 6.48 18.297 -3.256 1 98.44 109 VAL A CA 1
ATOM 823 C C . VAL A 1 109 ? 5.016 18.688 -3.443 1 98.44 109 VAL A C 1
ATOM 825 O O . VAL A 1 109 ? 4.699 19.578 -4.23 1 98.44 109 VAL A O 1
ATOM 828 N N . ARG A 1 110 ? 4.18 18.062 -2.791 1 97.75 110 ARG A N 1
ATOM 829 C CA . ARG A 1 110 ? 2.752 18.344 -2.852 1 97.75 110 ARG A CA 1
ATOM 830 C C . ARG A 1 110 ? 2.314 19.188 -1.653 1 97.75 110 ARG A C 1
ATOM 832 O O . ARG A 1 110 ? 1.479 20.078 -1.787 1 97.75 110 ARG A O 1
ATOM 839 N N . MET A 1 111 ? 2.762 18.828 -0.509 1 97.5 111 MET A N 1
ATOM 840 C CA . MET A 1 111 ? 2.561 19.562 0.743 1 97.5 111 MET A CA 1
ATOM 841 C C . MET A 1 111 ? 3.844 19.594 1.565 1 97.5 111 MET A C 1
ATOM 843 O O . MET A 1 111 ? 4.297 18.562 2.061 1 97.5 111 MET A O 1
ATOM 847 N N . PRO A 1 112 ? 4.391 20.797 1.65 1 98.19 112 PRO A N 1
ATOM 848 C CA . PRO A 1 112 ? 5.609 20.875 2.459 1 98.19 112 PRO A CA 1
ATOM 849 C C . PRO A 1 112 ? 5.383 20.453 3.91 1 98.19 112 PRO A C 1
ATOM 851 O O . PRO A 1 112 ? 4.262 20.547 4.418 1 98.19 112 PRO A O 1
ATOM 854 N N . LEU A 1 113 ? 6.512 19.984 4.539 1 98.19 113 LEU A N 1
ATOM 855 C CA . LEU A 1 113 ? 6.426 19.609 5.945 1 98.19 113 LEU A CA 1
ATOM 856 C C . LEU A 1 113 ? 5.902 20.75 6.797 1 98.19 113 LEU A C 1
ATOM 858 O O . LEU A 1 113 ? 6.41 21.875 6.715 1 98.19 113 LEU A O 1
ATOM 862 N N . THR A 1 114 ? 4.93 20.453 7.539 1 97.62 114 THR A N 1
ATOM 863 C CA . THR A 1 114 ? 4.293 21.438 8.414 1 97.62 114 THR A CA 1
ATOM 864 C C . THR A 1 114 ? 3.684 20.75 9.633 1 97.62 114 THR A C 1
ATOM 866 O O . THR A 1 114 ? 3.598 19.516 9.688 1 97.62 114 THR A O 1
ATOM 869 N N . LYS A 1 115 ? 3.367 21.578 10.672 1 95.94 115 LYS A N 1
ATOM 870 C CA . LYS A 1 115 ? 2.648 21.047 11.828 1 95.94 115 LYS A CA 1
ATOM 871 C C . LYS A 1 115 ? 1.164 20.859 11.516 1 95.94 115 LYS A C 1
ATOM 873 O O . LYS A 1 115 ? 0.546 21.734 10.898 1 95.94 115 LYS A O 1
ATOM 878 N N . THR A 1 116 ? 0.631 19.75 11.883 1 94.06 116 THR A N 1
ATOM 879 C CA . THR A 1 116 ? -0.8 19.484 11.805 1 94.06 116 THR A CA 1
ATOM 880 C C . THR A 1 116 ? -1.349 19.078 13.172 1 94.06 116 THR A C 1
ATOM 882 O O . THR A 1 116 ? -0.598 18.984 14.141 1 94.06 116 THR A O 1
ATOM 885 N N . PHE A 1 117 ? -2.658 18.922 13.203 1 91.88 117 PHE A N 1
ATOM 886 C CA . PHE A 1 117 ? -3.27 18.562 14.477 1 91.88 117 PHE A CA 1
ATOM 887 C C . PHE A 1 117 ? -2.92 17.125 14.859 1 91.88 117 PHE A C 1
ATOM 889 O O . PHE A 1 117 ? -3.049 16.734 16.016 1 91.88 117 PHE A O 1
ATOM 896 N N . TRP A 1 118 ? -2.512 16.281 13.859 1 91.94 118 TRP A N 1
ATOM 897 C CA . TRP A 1 118 ? -2.238 14.875 14.164 1 91.94 118 TRP A CA 1
ATOM 898 C C . TRP A 1 118 ? -0.738 14.625 14.266 1 91.94 118 TRP A C 1
ATOM 900 O O . TRP A 1 118 ? -0.31 13.547 14.688 1 91.94 118 TRP A O 1
ATOM 910 N N . SER A 1 119 ? 0.11 15.492 13.875 1 95.69 119 SER A N 1
ATOM 911 C CA . SER A 1 119 ? 1.552 15.258 13.875 1 95.69 119 SER A CA 1
ATOM 912 C C . SER A 1 119 ? 2.32 16.578 13.969 1 95.69 119 SER A C 1
ATOM 914 O O . SER A 1 119 ? 1.918 17.578 13.375 1 95.69 119 SER A O 1
ATOM 916 N N . SER A 1 120 ? 3.438 16.594 14.641 1 96.5 120 SER A N 1
ATOM 917 C CA . SER A 1 120 ? 4.301 17.781 14.742 1 96.5 120 SER A CA 1
ATOM 918 C C . SER A 1 120 ? 4.926 18.125 13.391 1 96.5 120 SER A C 1
ATOM 920 O O . SER A 1 120 ? 5.301 19.266 13.148 1 96.5 120 SER A O 1
ATOM 922 N N . ARG A 1 121 ? 5.09 17.172 12.57 1 96.62 121 ARG A N 1
ATOM 923 C CA . ARG A 1 121 ? 5.617 17.359 11.219 1 96.62 121 ARG A CA 1
ATOM 924 C C . ARG A 1 121 ? 4.953 16.391 10.242 1 96.62 121 ARG A C 1
ATOM 926 O O . ARG A 1 121 ? 5.008 15.164 10.43 1 96.62 121 ARG A O 1
ATOM 933 N N . PHE A 1 122 ? 4.352 16.938 9.281 1 97.88 122 PHE A N 1
ATOM 934 C CA . PHE A 1 122 ? 3.678 16.141 8.258 1 97.88 122 PHE A CA 1
ATOM 935 C C . PHE A 1 122 ? 3.855 16.766 6.883 1 97.88 122 PHE A C 1
ATOM 937 O O . PHE A 1 122 ? 3.752 18 6.73 1 97.88 122 PHE A O 1
ATOM 944 N N . GLY A 1 123 ? 4.105 15.961 5.875 1 98.31 123 GLY A N 1
ATOM 945 C CA . GLY A 1 123 ? 4.223 16.422 4.504 1 98.31 123 GLY A CA 1
ATOM 946 C C . GLY A 1 123 ? 3.928 15.344 3.48 1 98.31 123 GLY A C 1
ATOM 947 O O . GLY A 1 123 ? 3.832 14.164 3.826 1 98.31 123 GLY A O 1
ATOM 948 N N . MET A 1 124 ? 3.678 15.773 2.271 1 98.44 124 MET A N 1
ATOM 949 C CA . MET A 1 124 ? 3.365 14.867 1.17 1 98.44 124 MET A CA 1
ATOM 950 C C . MET A 1 124 ? 4.211 15.195 -0.058 1 98.44 124 MET A C 1
ATOM 952 O O . MET A 1 124 ? 4.441 16.359 -0.365 1 98.44 124 MET A O 1
ATOM 956 N N . LEU A 1 125 ? 4.574 14.195 -0.78 1 98.44 125 LEU A N 1
ATOM 957 C CA . LEU A 1 125 ? 5.305 14.391 -2.027 1 98.44 125 LEU A CA 1
ATOM 958 C C . LEU A 1 125 ? 5.145 13.18 -2.943 1 98.44 125 LEU A C 1
ATOM 960 O O . LEU A 1 125 ? 4.664 12.125 -2.512 1 98.44 125 LEU A O 1
ATOM 964 N N . THR A 1 126 ? 5.387 13.312 -4.199 1 98.25 126 THR A N 1
ATOM 965 C CA . THR A 1 126 ? 5.566 12.242 -5.176 1 98.25 126 THR A CA 1
ATOM 966 C C . THR A 1 126 ? 7.035 12.094 -5.555 1 98.25 126 THR A C 1
ATOM 968 O O . THR A 1 126 ? 7.676 13.062 -5.965 1 98.25 126 THR A O 1
ATOM 971 N N . ASP A 1 127 ? 7.609 10.914 -5.387 1 98.06 127 ASP A N 1
ATOM 972 C CA . ASP A 1 127 ? 9.039 10.766 -5.656 1 98.06 127 ASP A CA 1
ATOM 973 C C . ASP A 1 127 ? 9.297 10.602 -7.152 1 98.06 127 ASP A C 1
ATOM 975 O O . ASP A 1 127 ? 8.367 10.656 -7.961 1 98.06 127 ASP A O 1
ATOM 979 N N . ARG A 1 128 ? 10.539 10.461 -7.543 1 97.31 128 ARG A N 1
ATOM 980 C CA . ARG A 1 128 ? 10.953 10.477 -8.945 1 97.31 128 ARG A CA 1
ATOM 981 C C . ARG A 1 128 ? 10.438 9.25 -9.688 1 97.31 128 ARG A C 1
ATOM 983 O O . ARG A 1 128 ? 10.461 9.211 -10.914 1 97.31 128 ARG A O 1
ATOM 990 N N . PHE A 1 129 ? 9.961 8.266 -8.992 1 96.88 129 PHE A N 1
ATOM 991 C CA . PHE A 1 129 ? 9.406 7.07 -9.633 1 96.88 129 PHE A CA 1
ATOM 992 C C . PHE A 1 129 ? 7.891 7.156 -9.711 1 96.88 129 PHE A C 1
ATOM 994 O O . PHE A 1 129 ? 7.238 6.246 -10.227 1 96.88 129 PHE A O 1
ATOM 1001 N N . GLY A 1 130 ? 7.309 8.211 -9.109 1 96.44 130 GLY A N 1
ATOM 1002 C CA . GLY A 1 130 ? 5.875 8.422 -9.203 1 96.44 130 GLY A CA 1
ATOM 1003 C C . GLY A 1 130 ? 5.121 7.938 -7.98 1 96.44 130 GLY A C 1
ATOM 1004 O O . GLY A 1 130 ? 3.891 8 -7.938 1 96.44 130 GLY A O 1
ATOM 1005 N N . ILE A 1 131 ? 5.75 7.473 -6.988 1 97.25 131 ILE A N 1
ATOM 1006 C CA . ILE A 1 131 ? 5.102 6.992 -5.773 1 97.25 131 ILE A CA 1
ATOM 1007 C C . ILE A 1 131 ? 4.762 8.18 -4.871 1 97.25 131 ILE A C 1
ATOM 1009 O O . ILE A 1 131 ? 5.609 9.031 -4.605 1 97.25 131 ILE A O 1
ATOM 1013 N N . SER A 1 132 ? 3.516 8.203 -4.48 1 97.56 132 SER A N 1
ATOM 1014 C CA . SER A 1 132 ? 3.094 9.195 -3.492 1 97.56 132 SER A CA 1
ATOM 1015 C C . SER A 1 132 ? 3.492 8.773 -2.082 1 97.56 132 SER A C 1
ATOM 1017 O O . SER A 1 132 ? 3.24 7.641 -1.672 1 97.56 132 SER A O 1
ATOM 1019 N N . TRP A 1 133 ? 4.086 9.703 -1.362 1 98.5 133 TRP A N 1
ATOM 1020 C CA . TRP A 1 133 ? 4.504 9.477 0.017 1 98.5 133 TRP A CA 1
ATOM 1021 C C . TRP A 1 133 ? 3.84 10.477 0.958 1 98.5 133 TRP A C 1
ATOM 1023 O O . TRP A 1 133 ? 3.656 11.641 0.606 1 98.5 133 TRP A O 1
ATOM 1033 N N . MET A 1 134 ? 3.475 10.016 2.105 1 98.38 134 MET A N 1
ATOM 1034 C CA . MET A 1 134 ? 3.162 10.828 3.275 1 98.38 134 MET A CA 1
ATOM 1035 C C . MET A 1 134 ? 4.188 10.609 4.383 1 98.38 134 MET A C 1
ATOM 1037 O O . MET A 1 134 ? 4.438 9.469 4.785 1 98.38 134 MET A O 1
ATOM 1041 N N . ILE A 1 135 ? 4.828 11.656 4.789 1 98.62 135 ILE A N 1
ATOM 1042 C CA . ILE A 1 135 ? 5.809 11.562 5.867 1 98.62 135 ILE A CA 1
ATOM 1043 C C . ILE A 1 135 ? 5.215 12.133 7.152 1 98.62 135 ILE A C 1
ATOM 1045 O O . ILE A 1 135 ? 4.688 13.25 7.156 1 98.62 135 ILE A O 1
ATOM 1049 N N . THR A 1 136 ? 5.289 11.383 8.18 1 98 136 THR A N 1
ATOM 1050 C CA . THR A 1 136 ? 4.676 11.797 9.438 1 98 136 THR A CA 1
ATOM 1051 C C . THR A 1 136 ? 5.574 11.453 10.617 1 98 136 THR A C 1
ATOM 1053 O O . THR A 1 136 ? 6.191 10.383 10.648 1 98 136 THR A O 1
ATOM 1056 N N . VAL A 1 137 ? 5.645 12.328 11.617 1 97.88 137 VAL A N 1
ATOM 1057 C CA . VAL A 1 137 ? 6.328 12.031 12.867 1 97.88 137 VAL A CA 1
ATOM 1058 C C . VAL A 1 137 ? 5.363 11.359 13.836 1 97.88 137 VAL A C 1
ATOM 1060 O O . VAL A 1 137 ? 4.219 11.789 13.992 1 97.88 137 VAL A O 1
ATOM 1063 N N . GLN A 1 138 ? 5.855 10.281 14.406 1 90.31 138 GLN A N 1
ATOM 1064 C CA . GLN A 1 138 ? 5.051 9.562 15.391 1 90.31 138 GLN A CA 1
ATOM 1065 C C . GLN A 1 138 ? 4.734 10.445 16.594 1 90.31 138 GLN A C 1
ATOM 1067 O O . GLN A 1 138 ? 5.613 11.148 17.109 1 90.31 138 GLN A O 1
ATOM 1072 N N . GLU A 1 139 ? 3.434 10.445 16.922 1 82.31 139 GLU A N 1
ATOM 1073 C CA . GLU A 1 139 ? 3.068 11.203 18.125 1 82.31 139 GLU A CA 1
ATOM 1074 C C . GLU A 1 139 ? 3.035 10.305 19.359 1 82.31 139 GLU A C 1
ATOM 1076 O O . GLU A 1 139 ? 2.789 9.102 19.25 1 82.31 139 GLU A O 1
ATOM 1081 N N . MET B 1 1 ? 13.984 3.977 20.75 1 55.69 1 MET B N 1
ATOM 1082 C CA . MET B 1 1 ? 13.68 4.855 19.625 1 55.69 1 MET B CA 1
ATOM 1083 C C . MET B 1 1 ? 12.789 4.148 18.609 1 55.69 1 MET B C 1
ATOM 1085 O O . MET B 1 1 ? 13.047 2.998 18.25 1 55.69 1 MET B O 1
ATOM 1089 N N . THR B 1 2 ? 11.57 4.543 18.375 1 81.69 2 THR B N 1
ATOM 1090 C CA . THR B 1 2 ? 10.555 3.777 17.656 1 81.69 2 THR B CA 1
ATOM 1091 C C . THR B 1 2 ? 10.938 3.598 16.188 1 81.69 2 THR B C 1
ATOM 1093 O O . THR B 1 2 ? 11.422 4.531 15.555 1 81.69 2 THR B O 1
ATOM 1096 N N . THR B 1 3 ? 11.109 2.434 15.719 1 91.5 3 THR B N 1
ATOM 1097 C CA . THR B 1 3 ? 11.492 2.006 14.383 1 91.5 3 THR B CA 1
ATOM 1098 C C . THR B 1 3 ? 10.492 2.514 13.344 1 91.5 3 THR B C 1
ATOM 1100 O O . THR B 1 3 ? 9.281 2.354 13.508 1 91.5 3 THR B O 1
ATOM 1103 N N . PRO B 1 4 ? 11.055 3.281 12.398 1 96.31 4 PRO B N 1
ATOM 1104 C CA . PRO B 1 4 ? 10.141 3.725 11.352 1 96.31 4 PRO B CA 1
ATOM 1105 C C . PRO B 1 4 ? 9.328 2.578 10.75 1 96.31 4 PRO B C 1
ATOM 1107 O O . PRO B 1 4 ? 9.766 1.426 10.773 1 96.31 4 PRO B O 1
ATOM 1110 N N . TYR B 1 5 ? 8.156 2.908 10.227 1 97.44 5 TYR B N 1
ATOM 1111 C CA . TYR B 1 5 ? 7.34 1.904 9.555 1 97.44 5 TYR B CA 1
ATOM 1112 C C . TYR B 1 5 ? 6.484 2.539 8.461 1 97.44 5 TYR B C 1
ATOM 1114 O O . TYR B 1 5 ? 6.27 3.754 8.461 1 97.44 5 TYR B O 1
ATOM 1122 N N . VAL B 1 6 ? 6.066 1.785 7.52 1 98.31 6 VAL B N 1
ATOM 1123 C CA . VAL B 1 6 ? 5.305 2.23 6.359 1 98.31 6 VAL B CA 1
ATOM 1124 C C . VAL B 1 6 ? 3.924 1.578 6.363 1 98.31 6 VAL B C 1
ATOM 1126 O O . VAL B 1 6 ? 3.797 0.379 6.621 1 98.31 6 VAL B O 1
ATOM 1129 N N . GLN B 1 7 ? 2.893 2.348 6.137 1 98.25 7 GLN B N 1
ATOM 1130 C CA . GLN B 1 7 ? 1.531 1.838 6 1 98.25 7 GLN B CA 1
ATOM 1131 C C . GLN B 1 7 ? 0.894 2.311 4.699 1 98.25 7 GLN B C 1
ATOM 1133 O O . GLN B 1 7 ? 1.076 3.461 4.293 1 98.25 7 GLN B O 1
ATOM 1138 N N . PRO B 1 8 ? 0.141 1.419 4.027 1 98.31 8 PRO B N 1
ATOM 1139 C CA . PRO B 1 8 ? -0.631 1.89 2.875 1 98.31 8 PRO B CA 1
ATOM 1140 C C . PRO B 1 8 ? -1.736 2.869 3.264 1 98.31 8 PRO B C 1
ATOM 1142 O O . PRO B 1 8 ? -2.377 2.701 4.305 1 98.31 8 PRO B O 1
ATOM 1145 N N . TYR B 1 9 ? -1.847 3.848 2.443 1 97.69 9 TYR B N 1
ATOM 1146 C CA . TYR B 1 9 ? -2.93 4.82 2.547 1 97.69 9 TYR B CA 1
ATOM 1147 C C . TYR B 1 9 ? -3.762 4.848 1.271 1 97.69 9 TYR B C 1
ATOM 1149 O O . TYR B 1 9 ? -3.264 5.215 0.204 1 97.69 9 TYR B O 1
ATOM 1157 N N . LEU B 1 10 ? -5.047 4.527 1.397 1 97.31 10 LEU B N 1
ATOM 1158 C CA . LEU B 1 10 ? -5.895 4.34 0.226 1 97.31 10 LEU B CA 1
ATOM 1159 C C . LEU B 1 10 ? -6.906 5.477 0.101 1 97.31 10 LEU B C 1
ATOM 1161 O O . LEU B 1 10 ? -7.566 5.832 1.078 1 97.31 10 LEU B O 1
ATOM 1165 N N . PHE B 1 11 ? -7.051 5.988 -1.105 1 96.06 11 PHE B N 1
ATOM 1166 C CA . PHE B 1 11 ? -8.023 7.039 -1.382 1 96.06 11 PHE B CA 1
ATOM 1167 C C . PHE B 1 11 ? -9.227 6.477 -2.139 1 96.06 11 PHE B C 1
ATOM 1169 O O . PHE B 1 11 ? -9.125 6.156 -3.324 1 96.06 11 PHE B O 1
ATOM 1176 N N . PHE B 1 12 ? -10.414 6.477 -1.607 1 95.25 12 PHE B N 1
ATOM 1177 C CA . PHE B 1 12 ? -11.555 5.781 -2.186 1 95.25 12 PHE B CA 1
ATOM 1178 C C . PHE B 1 12 ? -12.484 6.762 -2.898 1 95.25 12 PHE B C 1
ATOM 1180 O O . PHE B 1 12 ? -13.445 6.352 -3.549 1 95.25 12 PHE B O 1
ATOM 1187 N N . GLY B 1 13 ? -12.219 8.07 -2.84 1 90.38 13 GLY B N 1
ATOM 1188 C CA . GLY B 1 13 ? -12.953 9.062 -3.611 1 90.38 13 GLY B CA 1
ATOM 1189 C C . GLY B 1 13 ? -14.422 9.133 -3.24 1 90.38 13 GLY B C 1
ATOM 1190 O O . GLY B 1 13 ? -15.281 9.25 -4.113 1 90.38 13 GLY B O 1
ATOM 1191 N N . GLY B 1 14 ? -14.766 8.953 -2.039 1 90.81 14 GLY B N 1
ATOM 1192 C CA . GLY B 1 14 ? -16.141 9.102 -1.592 1 90.81 14 GLY B CA 1
ATOM 1193 C C . GLY B 1 14 ? -16.797 7.781 -1.219 1 90.81 14 GLY B C 1
ATOM 1194 O O . GLY B 1 14 ? -17.922 7.758 -0.708 1 90.81 14 GLY B O 1
ATOM 1195 N N . ARG B 1 15 ? -16.188 6.723 -1.429 1 93.94 15 ARG B N 1
ATOM 1196 C CA . ARG B 1 15 ? -16.781 5.41 -1.158 1 93.94 15 ARG B CA 1
ATOM 1197 C C . ARG B 1 15 ? -16.016 4.695 -0.041 1 93.94 15 ARG B C 1
ATOM 1199 O O . ARG B 1 15 ? -16.062 3.469 0.056 1 93.94 15 ARG B O 1
ATOM 1206 N N . CYS B 1 16 ? -15.312 5.406 0.784 1 96.19 16 CYS B N 1
ATOM 1207 C CA . CYS B 1 16 ? -14.445 4.844 1.81 1 96.19 16 CYS B CA 1
ATOM 1208 C C . CYS B 1 16 ? -15.242 4.035 2.822 1 96.19 16 CYS B C 1
ATOM 1210 O O . CYS B 1 16 ? -14.859 2.918 3.174 1 96.19 16 CYS B O 1
ATOM 1212 N N . GLU B 1 17 ? -16.344 4.602 3.246 1 95.75 17 GLU B N 1
ATOM 1213 C CA . GLU B 1 17 ? -17.156 3.904 4.234 1 95.75 17 GLU B CA 1
ATOM 1214 C C . GLU B 1 17 ? -17.688 2.584 3.682 1 95.75 17 GLU B C 1
ATOM 1216 O O . GLU B 1 17 ? -17.688 1.568 4.383 1 95.75 17 GLU B O 1
ATOM 1221 N N . GLU B 1 18 ? -18.141 2.586 2.48 1 96.62 18 GLU B N 1
ATOM 1222 C CA . GLU B 1 18 ? -18.578 1.364 1.821 1 96.62 18 GLU B CA 1
ATOM 1223 C C . GLU B 1 18 ? -17.453 0.339 1.733 1 96.62 18 GLU B C 1
ATOM 1225 O O . GLU B 1 18 ? -17.672 -0.853 1.96 1 96.62 18 GLU B O 1
ATOM 1230 N N . ALA B 1 19 ? -16.328 0.784 1.4 1 97.5 19 ALA B N 1
ATOM 1231 C CA . ALA B 1 19 ? -15.164 -0.099 1.274 1 97.5 19 ALA B CA 1
ATOM 1232 C C . ALA B 1 19 ? -14.805 -0.729 2.617 1 97.5 19 ALA B C 1
ATOM 1234 O O . ALA B 1 19 ? -14.555 -1.934 2.697 1 97.5 19 ALA B O 1
ATOM 1235 N N . LEU B 1 20 ? -14.766 0.075 3.646 1 98.25 20 LEU B N 1
ATOM 1236 C CA . LEU B 1 20 ? -14.438 -0.425 4.977 1 98.25 20 LEU B CA 1
ATOM 1237 C C . LEU B 1 20 ? -15.422 -1.507 5.41 1 98.25 20 LEU B C 1
ATOM 1239 O O . LEU B 1 20 ? -15.023 -2.52 5.988 1 98.25 20 LEU B O 1
ATOM 1243 N N . GLU B 1 21 ? -16.672 -1.282 5.121 1 98.12 21 GLU B N 1
ATOM 1244 C CA . GLU B 1 21 ? -17.688 -2.287 5.438 1 98.12 21 GLU B CA 1
ATOM 1245 C C . GLU B 1 21 ? -17.469 -3.564 4.633 1 98.12 21 GLU B C 1
ATOM 1247 O O . GLU B 1 21 ? -17.578 -4.668 5.168 1 98.12 21 GLU B O 1
ATOM 1252 N N . PHE B 1 22 ? -17.172 -3.393 3.408 1 98.44 22 PHE B N 1
ATOM 1253 C CA . PHE B 1 22 ? -16.875 -4.531 2.553 1 98.44 22 PHE B CA 1
ATOM 1254 C C . PHE B 1 22 ? -15.695 -5.324 3.104 1 98.44 22 PHE B C 1
ATOM 1256 O O . PHE B 1 22 ? -15.742 -6.555 3.178 1 98.44 22 PHE B O 1
ATOM 1263 N N . TYR B 1 23 ? -14.594 -4.68 3.531 1 98.5 23 TYR B N 1
ATOM 1264 C CA . TYR B 1 23 ? -13.398 -5.348 4.035 1 98.5 23 TYR B CA 1
ATOM 1265 C C . TYR B 1 23 ? -13.656 -5.957 5.41 1 98.5 23 TYR B C 1
ATOM 1267 O O . TYR B 1 23 ? -13.078 -6.988 5.758 1 98.5 23 TYR B O 1
ATOM 1275 N N . ARG B 1 24 ? -14.484 -5.285 6.191 1 98.06 24 ARG B N 1
ATOM 1276 C CA . ARG B 1 24 ? -14.883 -5.879 7.461 1 98.06 24 ARG B CA 1
ATOM 1277 C C . ARG B 1 24 ? -15.531 -7.242 7.25 1 98.06 24 ARG B C 1
ATOM 1279 O O . ARG B 1 24 ? -15.164 -8.219 7.906 1 98.06 24 ARG B O 1
ATOM 1286 N N . THR B 1 25 ? -16.375 -7.324 6.285 1 96.38 25 THR B N 1
ATOM 1287 C CA . THR B 1 25 ? -17.156 -8.531 6.055 1 96.38 25 THR B CA 1
ATOM 1288 C C . THR B 1 25 ? -16.344 -9.578 5.305 1 96.38 25 THR B C 1
ATOM 1290 O O . THR B 1 25 ? -16.484 -10.781 5.535 1 96.38 25 THR B O 1
ATOM 1293 N N . THR B 1 26 ? -15.461 -9.164 4.461 1 96.31 26 THR B N 1
ATOM 1294 C CA . THR B 1 26 ? -14.766 -10.078 3.562 1 96.31 26 THR B CA 1
ATOM 1295 C C . THR B 1 26 ? -13.445 -10.539 4.172 1 96.31 26 THR B C 1
ATOM 1297 O O . THR B 1 26 ? -13.039 -11.688 3.996 1 96.31 26 THR B O 1
ATOM 1300 N N . LEU B 1 27 ? -12.797 -9.648 4.879 1 97.31 27 LEU B N 1
ATOM 1301 C CA . LEU B 1 27 ? -11.445 -9.922 5.332 1 97.31 27 LEU B CA 1
ATOM 1302 C C . LEU B 1 27 ? -11.359 -9.875 6.855 1 97.31 27 LEU B C 1
ATOM 1304 O O . LEU B 1 27 ? -10.297 -10.141 7.43 1 97.31 27 LEU B O 1
ATOM 1308 N N . GLY B 1 28 ? -12.469 -9.539 7.508 1 97.31 28 GLY B N 1
ATOM 1309 C CA . GLY B 1 28 ? -12.438 -9.375 8.953 1 97.31 28 GLY B CA 1
ATOM 1310 C C . GLY B 1 28 ? -11.719 -8.117 9.398 1 97.31 28 GLY B C 1
ATOM 1311 O O . GLY B 1 28 ? -11.164 -8.062 10.492 1 97.31 28 GLY B O 1
ATOM 1312 N N . ALA B 1 29 ? -11.672 -7.168 8.539 1 98.12 29 ALA B N 1
ATOM 1313 C CA . ALA B 1 29 ? -11.039 -5.895 8.867 1 98.12 29 ALA B CA 1
ATOM 1314 C C . ALA B 1 29 ? -11.703 -5.246 10.078 1 98.12 29 ALA B C 1
ATOM 1316 O O . ALA B 1 29 ? -12.922 -5.336 10.25 1 98.12 29 ALA B O 1
ATOM 1317 N N . GLN B 1 30 ? -10.875 -4.645 10.914 1 98.19 30 GLN B N 1
ATOM 1318 C CA . GLN B 1 30 ? -11.359 -3.922 12.078 1 98.19 30 GLN B CA 1
ATOM 1319 C C . GLN B 1 30 ? -10.945 -2.453 12.031 1 98.19 30 GLN B C 1
ATOM 1321 O O . GLN B 1 30 ? -9.758 -2.143 11.906 1 98.19 30 GLN B O 1
ATOM 1326 N N . VAL B 1 31 ? -11.891 -1.589 12.211 1 98.19 31 VAL B N 1
ATOM 1327 C CA . VAL B 1 31 ? -11.625 -0.154 12.172 1 98.19 31 VAL B CA 1
ATOM 1328 C C . VAL B 1 31 ? -11.125 0.314 13.539 1 98.19 31 VAL B C 1
ATOM 1330 O O . VAL B 1 31 ? -11.797 0.112 14.555 1 98.19 31 VAL B O 1
ATOM 1333 N N . ASP B 1 32 ? -10.039 0.884 13.539 1 97.88 32 ASP B N 1
ATOM 1334 C CA . ASP B 1 32 ? -9.422 1.375 14.766 1 97.88 32 ASP B CA 1
ATOM 1335 C C . ASP B 1 32 ? -9.852 2.809 15.062 1 97.88 32 ASP B C 1
ATOM 1337 O O . ASP B 1 32 ? -10.055 3.176 16.219 1 97.88 32 ASP B O 1
ATOM 1341 N N . MET B 1 33 ? -9.859 3.58 14.062 1 96.81 33 MET B N 1
ATOM 1342 C CA . MET B 1 33 ? -10.203 4.996 14.141 1 96.81 33 MET B CA 1
ATOM 1343 C C . MET B 1 33 ? -10.883 5.473 12.867 1 96.81 33 MET B C 1
ATOM 1345 O O . MET B 1 33 ? -10.5 5.062 11.766 1 96.81 33 MET B O 1
ATOM 1349 N N . LEU B 1 34 ? -11.852 6.27 13.039 1 96.94 34 LEU B N 1
ATOM 1350 C CA . LEU B 1 34 ? -12.586 6.859 11.922 1 96.94 34 LEU B CA 1
ATOM 1351 C C . LEU B 1 34 ? -12.984 8.297 12.242 1 96.94 34 LEU B C 1
ATOM 1353 O O . LEU B 1 34 ? -13.555 8.57 13.297 1 96.94 34 LEU B O 1
ATOM 1357 N N . MET B 1 35 ? -12.57 9.164 11.375 1 95.06 35 MET B N 1
ATOM 1358 C CA . MET B 1 35 ? -12.914 10.578 11.523 1 95.06 35 MET B CA 1
ATOM 1359 C C . MET B 1 35 ? -13.562 11.117 10.25 1 95.06 35 MET B C 1
ATOM 1361 O O . MET B 1 35 ? -13.023 10.938 9.156 1 95.06 35 MET B O 1
ATOM 1365 N N . ARG B 1 36 ? -14.648 11.781 10.422 1 93.5 36 ARG B N 1
ATOM 1366 C CA . ARG B 1 36 ? -15.312 12.422 9.289 1 93.5 36 ARG B CA 1
ATOM 1367 C C . ARG B 1 36 ? -14.883 13.875 9.156 1 93.5 36 ARG B C 1
ATOM 1369 O O . ARG B 1 36 ? -14.352 14.461 10.102 1 93.5 36 ARG B O 1
ATOM 1376 N N . HIS B 1 37 ? -15.164 14.438 7.926 1 90.06 37 HIS B N 1
ATOM 1377 C CA . HIS B 1 37 ? -14.727 15.805 7.66 1 90.06 37 HIS B CA 1
ATOM 1378 C C . HIS B 1 37 ? -15.352 16.781 8.641 1 90.06 37 HIS B C 1
ATOM 1380 O O . HIS B 1 37 ? -14.688 17.719 9.109 1 90.06 37 HIS B O 1
ATOM 1386 N N . LYS B 1 38 ? -16.484 16.609 8.984 1 88.19 38 LYS B N 1
ATOM 1387 C CA . LYS B 1 38 ? -17.203 17.516 9.875 1 88.19 38 LYS B CA 1
ATOM 1388 C C . LYS B 1 38 ? -16.641 17.453 11.297 1 88.19 38 LYS B C 1
ATOM 1390 O O . LYS B 1 38 ? -16.891 18.344 12.109 1 88.19 38 LYS B O 1
ATOM 1395 N N . GLU B 1 39 ? -15.93 16.422 11.594 1 90.06 39 GLU B N 1
ATOM 1396 C CA . GLU B 1 39 ? -15.391 16.219 12.938 1 90.06 39 GLU B CA 1
ATOM 1397 C C . GLU B 1 39 ? -13.977 16.781 13.047 1 90.06 39 GLU B C 1
ATOM 1399 O O . GLU B 1 39 ? -13.398 16.797 14.133 1 90.06 39 GLU B O 1
ATOM 1404 N N . SER B 1 40 ? -13.398 17.172 11.898 1 85.94 40 SER B N 1
ATOM 1405 C CA . SER B 1 40 ? -12.031 17.672 11.898 1 85.94 40 SER B CA 1
ATOM 1406 C C . SER B 1 40 ? -11.875 18.875 12.828 1 85.94 40 SER B C 1
ATOM 1408 O O . SER B 1 40 ? -12.719 19.781 12.82 1 85.94 40 SER B O 1
ATOM 1410 N N . PRO B 1 41 ? -10.836 18.859 13.727 1 85.62 41 PRO B N 1
ATOM 1411 C CA . PRO B 1 41 ? -10.609 20.016 14.594 1 85.62 41 PRO B CA 1
ATOM 1412 C C . PRO B 1 41 ? -10.211 21.266 13.82 1 85.62 41 PRO B C 1
ATOM 1414 O O . PRO B 1 41 ? -10.305 22.391 14.344 1 85.62 41 PRO B O 1
ATOM 1417 N N . GLU B 1 42 ? -9.555 21.078 12.695 1 72.94 42 GLU B N 1
ATOM 1418 C CA . GLU B 1 42 ? -9.203 22.219 11.852 1 72.94 42 GLU B CA 1
ATOM 1419 C C . GLU B 1 42 ? -10.344 22.578 10.898 1 72.94 42 GLU B C 1
ATOM 1421 O O . GLU B 1 42 ? -10.805 21.734 10.133 1 72.94 42 GLU B O 1
ATOM 1426 N N . SER B 1 43 ? -11.125 23.406 11.281 1 62.12 43 SER B N 1
ATOM 1427 C CA . SER B 1 43 ? -12.305 23.797 10.516 1 62.12 43 SER B CA 1
ATOM 1428 C C . SER B 1 43 ? -11.93 24.219 9.102 1 62.12 43 SER B C 1
ATOM 1430 O O . SER B 1 43 ? -11.039 25.047 8.906 1 62.12 43 SER B O 1
ATOM 1432 N N . PRO B 1 44 ? -12.242 23.25 8.078 1 60.03 44 PRO B N 1
ATOM 1433 C CA . PRO B 1 44 ? -11.969 23.781 6.738 1 60.03 44 PRO B CA 1
ATOM 1434 C C . PRO B 1 44 ? -12.578 25.172 6.516 1 60.03 44 PRO B C 1
ATOM 1436 O O . PRO B 1 44 ? -13.57 25.516 7.156 1 60.03 44 PRO B O 1
ATOM 1439 N N . PRO B 1 45 ? -11.695 26 5.812 1 55.03 45 PRO B N 1
ATOM 1440 C CA . PRO B 1 45 ? -12.375 27.25 5.504 1 55.03 45 PRO B CA 1
ATOM 1441 C C . PRO B 1 45 ? -13.758 27.047 4.898 1 55.03 45 PRO B C 1
ATOM 1443 O O . PRO B 1 45 ? -14 26.047 4.227 1 55.03 45 PRO B O 1
ATOM 1446 N N . PRO B 1 46 ? -14.695 27.844 5.262 1 52.75 46 PRO B N 1
ATOM 1447 C CA . PRO B 1 46 ? -16.047 27.797 4.703 1 52.75 46 PRO B CA 1
ATOM 1448 C C . PRO B 1 46 ? -16.062 27.703 3.178 1 52.75 46 PRO B C 1
ATOM 1450 O O . PRO B 1 46 ? -15.289 28.391 2.512 1 52.75 46 PRO B O 1
ATOM 1453 N N . GLY B 1 47 ? -16.688 26.656 2.576 1 53.88 47 GLY B N 1
ATOM 1454 C CA . GLY B 1 47 ? -16.844 26.562 1.135 1 53.88 47 GLY B CA 1
ATOM 1455 C C . GLY B 1 47 ? -15.867 25.594 0.488 1 53.88 47 GLY B C 1
ATOM 1456 O O . GLY B 1 47 ? -15.961 25.312 -0.709 1 53.88 47 GLY B O 1
ATOM 1457 N N . MET B 1 48 ? -14.844 25.266 1.147 1 57.53 48 MET B N 1
ATOM 1458 C CA . MET B 1 48 ? -13.797 24.469 0.523 1 57.53 48 MET B CA 1
ATOM 1459 C C . MET B 1 48 ? -14.211 23 0.438 1 57.53 48 MET B C 1
ATOM 1461 O O . MET B 1 48 ? -13.836 22.297 -0.498 1 57.53 48 MET B O 1
ATOM 1465 N N . LEU B 1 49 ? -15.078 22.719 1.392 1 65.06 49 LEU B N 1
ATOM 1466 C CA . LEU B 1 49 ? -15.562 21.344 1.301 1 65.06 49 LEU B CA 1
ATOM 1467 C C . LEU B 1 49 ? -16.812 21.266 0.431 1 65.06 49 LEU B C 1
ATOM 1469 O O . LEU B 1 49 ? -17.75 22.062 0.603 1 65.06 49 LEU B O 1
ATOM 1473 N N . ALA B 1 50 ? -16.641 20.562 -0.754 1 64.94 50 ALA B N 1
ATOM 1474 C CA . ALA B 1 50 ? -17.812 20.375 -1.618 1 64.94 50 ALA B CA 1
ATOM 1475 C C . ALA B 1 50 ? -19.016 19.938 -0.812 1 64.94 50 ALA B C 1
ATOM 1477 O O . ALA B 1 50 ? -18.891 19.219 0.187 1 64.94 50 ALA B O 1
ATOM 1478 N N . PRO B 1 51 ? -20.172 20.531 -1.197 1 67.31 51 PRO B N 1
ATOM 1479 C CA . PRO B 1 51 ? -21.391 20.094 -0.498 1 67.31 51 PRO B CA 1
ATOM 1480 C C . PRO B 1 51 ? -21.516 18.578 -0.42 1 67.31 51 PRO B C 1
ATOM 1482 O O . PRO B 1 51 ? -21.25 17.875 -1.403 1 67.31 51 PRO B O 1
ATOM 1485 N N . GLY B 1 52 ? -21.781 18 0.795 1 73.31 52 GLY B N 1
ATOM 1486 C CA . GLY B 1 52 ? -21.969 16.578 1.025 1 73.31 52 GLY B CA 1
ATOM 1487 C C . GLY B 1 52 ? -20.719 15.867 1.492 1 73.31 52 GLY B C 1
ATOM 1488 O O . GLY B 1 52 ? -20.781 14.734 1.976 1 73.31 52 GLY B O 1
ATOM 1489 N N . PHE B 1 53 ? -19.703 16.547 1.388 1 79.56 53 PHE B N 1
ATOM 1490 C CA . PHE B 1 53 ? -18.453 15.891 1.754 1 79.56 53 PHE B CA 1
ATOM 1491 C C . PHE B 1 53 ? -18.219 15.977 3.258 1 79.56 53 PHE B C 1
ATOM 1493 O O . PHE B 1 53 ? -17.312 15.336 3.785 1 79.56 53 PHE B O 1
ATOM 1500 N N . GLU B 1 54 ? -19.062 16.688 3.914 1 83.81 54 GLU B N 1
ATOM 1501 C CA . GLU B 1 54 ? -18.922 16.828 5.359 1 83.81 54 GLU B CA 1
ATOM 1502 C C . GLU B 1 54 ? -19.031 15.477 6.059 1 83.81 54 GLU B C 1
ATOM 1504 O O . GLU B 1 54 ? -18.375 15.25 7.086 1 83.81 54 GLU B O 1
ATOM 1509 N N . ASN B 1 55 ? -19.781 14.648 5.492 1 89.88 55 ASN B N 1
ATOM 1510 C CA . ASN B 1 55 ? -20.016 13.352 6.117 1 89.88 55 ASN B CA 1
ATOM 1511 C C . ASN B 1 55 ? -19.062 12.289 5.582 1 89.88 55 ASN B C 1
ATOM 1513 O O . ASN B 1 55 ? -19.047 11.156 6.074 1 89.88 55 ASN B O 1
ATOM 1517 N N . LYS B 1 56 ? -18.281 12.68 4.656 1 92.19 56 LYS B N 1
ATOM 1518 C CA . LYS B 1 56 ? -17.312 11.742 4.098 1 92.19 56 LYS B CA 1
ATOM 1519 C C . LYS B 1 56 ? -16.125 11.539 5.043 1 92.19 56 LYS B C 1
ATOM 1521 O O . LYS B 1 56 ? -15.945 12.32 5.98 1 92.19 56 LYS B O 1
ATOM 1526 N N . ILE B 1 57 ? -15.461 10.43 4.875 1 94.69 57 ILE B N 1
ATOM 1527 C CA . ILE B 1 57 ? -14.391 10.039 5.781 1 94.69 57 ILE B CA 1
ATOM 1528 C C . ILE B 1 57 ? -13.148 10.875 5.504 1 94.69 57 ILE B C 1
ATOM 1530 O O . ILE B 1 57 ? -12.594 10.828 4.402 1 94.69 57 ILE B O 1
ATOM 1534 N N . MET B 1 58 ? -12.719 11.625 6.465 1 93.44 58 MET B N 1
ATOM 1535 C CA . MET B 1 58 ? -11.492 12.406 6.395 1 93.44 58 MET B CA 1
ATOM 1536 C C . MET B 1 58 ? -10.266 11.516 6.594 1 93.44 58 MET B C 1
ATOM 1538 O O . MET B 1 58 ? -9.25 11.68 5.914 1 93.44 58 MET B O 1
ATOM 1542 N N . HIS B 1 59 ? -10.391 10.602 7.559 1 95.81 59 HIS B N 1
ATOM 1543 C CA . HIS B 1 59 ? -9.32 9.664 7.859 1 95.81 59 HIS B CA 1
ATOM 1544 C C . HIS B 1 59 ? -9.859 8.414 8.555 1 95.81 59 HIS B C 1
ATOM 1546 O O . HIS B 1 59 ? -10.734 8.508 9.414 1 95.81 59 HIS B O 1
ATOM 1552 N N . ALA B 1 60 ? -9.32 7.309 8.219 1 97.81 60 ALA B N 1
ATOM 1553 C CA . ALA B 1 60 ? -9.617 6.055 8.914 1 97.81 60 ALA B CA 1
ATOM 1554 C C . ALA B 1 60 ? -8.367 5.184 9.023 1 97.81 60 ALA B C 1
ATOM 1556 O O . ALA B 1 60 ? -7.562 5.125 8.094 1 97.81 60 ALA B O 1
ATOM 1557 N N . SER B 1 61 ? -8.164 4.59 10.102 1 98.31 61 SER B N 1
ATOM 1558 C CA . SER B 1 61 ? -7.199 3.506 10.289 1 98.31 61 SER B CA 1
ATOM 1559 C C . SER B 1 61 ? -7.906 2.191 10.609 1 98.31 61 SER B C 1
ATOM 1561 O O . SER B 1 61 ? -8.875 2.168 11.367 1 98.31 61 SER B O 1
ATOM 1563 N N . PHE B 1 62 ? -7.438 1.13 10 1 98.5 62 PHE B N 1
ATOM 1564 C CA . PHE B 1 62 ? -8.023 -0.188 10.219 1 98.5 62 PHE B CA 1
ATOM 1565 C C . PHE B 1 62 ? -6.977 -1.281 10.039 1 98.5 62 PHE B C 1
ATOM 1567 O O . PHE B 1 62 ? -5.922 -1.049 9.445 1 98.5 62 PHE B O 1
ATOM 1574 N N . HIS B 1 63 ? -7.273 -2.432 10.586 1 98 63 HIS B N 1
ATOM 1575 C CA . HIS B 1 63 ? -6.27 -3.477 10.398 1 98 63 HIS B CA 1
ATOM 1576 C C . HIS B 1 63 ? -6.891 -4.73 9.797 1 98 63 HIS B C 1
ATOM 1578 O O . HIS B 1 63 ? -8.062 -5.035 10.047 1 98 63 HIS B O 1
ATOM 1584 N N . ILE B 1 64 ? -6.219 -5.336 8.992 1 97.75 64 ILE B N 1
ATOM 1585 C CA . ILE B 1 64 ? -6.441 -6.676 8.453 1 97.75 64 ILE B CA 1
ATOM 1586 C C . ILE B 1 64 ? -5.359 -7.621 8.969 1 97.75 64 ILE B C 1
ATOM 1588 O O . ILE B 1 64 ? -4.191 -7.508 8.594 1 97.75 64 ILE B O 1
ATOM 1592 N N . GLY B 1 65 ? -5.742 -8.594 9.852 1 96.75 65 GLY B N 1
ATOM 1593 C CA . GLY B 1 65 ? -4.73 -9.398 10.516 1 96.75 65 GLY B CA 1
ATOM 1594 C C . GLY B 1 65 ? -3.711 -8.57 11.273 1 96.75 65 GLY B C 1
ATOM 1595 O O . GLY B 1 65 ? -4.074 -7.734 12.102 1 96.75 65 GLY B O 1
ATOM 1596 N N . ALA B 1 66 ? -2.488 -8.727 10.938 1 96.75 66 ALA B N 1
ATOM 1597 C CA . ALA B 1 66 ? -1.404 -8.094 11.688 1 96.75 66 ALA B CA 1
ATOM 1598 C C . ALA B 1 66 ? -1.074 -6.719 11.109 1 96.75 66 ALA B C 1
ATOM 1600 O O . ALA B 1 66 ? -0.256 -5.984 11.672 1 96.75 66 ALA B O 1
ATOM 1601 N N . THR B 1 67 ? -1.692 -6.348 10.062 1 97.94 67 THR B N 1
ATOM 1602 C CA . THR B 1 67 ? -1.272 -5.152 9.336 1 97.94 67 THR B CA 1
ATOM 1603 C C . THR B 1 67 ? -2.295 -4.031 9.508 1 97.94 67 THR B C 1
ATOM 1605 O O . THR B 1 67 ? -3.5 -4.258 9.383 1 97.94 67 THR B O 1
ATOM 1608 N N . THR B 1 68 ? -1.812 -2.863 9.812 1 98.06 68 THR B N 1
ATOM 1609 C CA . THR B 1 68 ? -2.648 -1.668 9.844 1 98.06 68 THR B CA 1
ATOM 1610 C C . THR B 1 68 ? -2.592 -0.927 8.516 1 98.06 68 THR B C 1
ATOM 1612 O O . THR B 1 68 ? -1.512 -0.711 7.961 1 98.06 68 THR B O 1
ATOM 1615 N N . LEU B 1 69 ? -3.729 -0.57 7.961 1 98.56 69 LEU B N 1
ATOM 1616 C CA . LEU B 1 69 ? -3.898 0.277 6.789 1 98.56 69 LEU B CA 1
ATOM 1617 C C . LEU B 1 69 ? -4.664 1.548 7.141 1 98.56 69 LEU B C 1
ATOM 1619 O O . LEU B 1 69 ? -5.277 1.634 8.203 1 98.56 69 LEU B O 1
ATOM 1623 N N . MET B 1 70 ? -4.547 2.498 6.215 1 98.31 70 MET B N 1
ATOM 1624 C CA . MET B 1 70 ? -5.305 3.736 6.379 1 98.31 70 MET B CA 1
ATOM 1625 C C . MET B 1 70 ? -6.047 4.094 5.098 1 98.31 70 MET B C 1
ATOM 1627 O O . MET B 1 70 ? -5.73 3.572 4.023 1 98.31 70 MET B O 1
ATOM 1631 N N . ALA B 1 71 ? -7.059 4.922 5.297 1 97.38 71 ALA B N 1
ATOM 1632 C CA . ALA B 1 71 ? -7.867 5.273 4.133 1 97.38 71 ALA B CA 1
ATOM 1633 C C . ALA B 1 71 ? -8.609 6.586 4.355 1 97.38 71 ALA B C 1
ATOM 1635 O O . ALA B 1 71 ? -8.711 7.066 5.488 1 97.38 71 ALA B O 1
ATOM 1636 N N . SER B 1 72 ? -9.062 7.102 3.297 1 95.81 72 SER B N 1
ATOM 1637 C CA . SER B 1 72 ? -9.906 8.289 3.312 1 95.81 72 SER B CA 1
ATOM 1638 C C . SER B 1 72 ? -10.695 8.422 2.016 1 95.81 72 SER B C 1
ATOM 1640 O O . SER B 1 72 ? -10.516 7.633 1.089 1 95.81 72 SER B O 1
ATOM 1642 N N . ASP B 1 73 ? -11.617 9.328 1.958 1 93.19 73 ASP B N 1
ATOM 1643 C CA . ASP B 1 73 ? -12.32 9.664 0.724 1 93.19 73 ASP B CA 1
ATOM 1644 C C . ASP B 1 73 ? -11.492 10.625 -0.133 1 93.19 73 ASP B C 1
ATOM 1646 O O . ASP B 1 73 ? -11.711 10.727 -1.343 1 93.19 73 ASP B O 1
ATOM 1650 N N . GLY B 1 74 ? -10.375 11.047 0.353 1 76.12 74 GLY B N 1
ATOM 1651 C CA . GLY B 1 74 ? -9.555 11.977 -0.399 1 76.12 74 GLY B CA 1
ATOM 1652 C C . GLY B 1 74 ? -10.281 13.25 -0.782 1 76.12 74 GLY B C 1
ATOM 1653 O O . GLY B 1 74 ? -11.438 13.445 -0.406 1 76.12 74 GLY B O 1
ATOM 1654 N N . CYS B 1 75 ? -9.484 14.469 -1.236 1 60.19 75 CYS B N 1
ATOM 1655 C CA . CYS B 1 75 ? -10.055 15.766 -1.597 1 60.19 75 CYS B CA 1
ATOM 1656 C C . CYS B 1 75 ? -10.648 15.727 -2.998 1 60.19 75 CYS B C 1
ATOM 1658 O O . CYS B 1 75 ? -10.836 16.766 -3.625 1 60.19 75 CYS B O 1
ATOM 1660 N N . GLY B 1 76 ? -11.164 14.609 -3.518 1 57.28 76 GLY B N 1
ATOM 1661 C CA . GLY B 1 76 ? -11.766 14.75 -4.832 1 57.28 76 GLY B CA 1
ATOM 1662 C C . GLY B 1 76 ? -12.602 13.555 -5.238 1 57.28 76 GLY B C 1
ATOM 1663 O O . GLY B 1 76 ? -12.844 12.656 -4.43 1 57.28 76 GLY B O 1
ATOM 1664 N N . GLU B 1 77 ? -13.039 13.648 -6.699 1 55.28 77 GLU B N 1
ATOM 1665 C CA . GLU B 1 77 ? -13.977 12.781 -7.402 1 55.28 77 GLU B CA 1
ATOM 1666 C C . GLU B 1 77 ? -13.461 11.344 -7.453 1 55.28 77 GLU B C 1
ATOM 1668 O O . GLU B 1 77 ? -12.562 10.969 -6.691 1 55.28 77 GLU B O 1
ATOM 1673 N N . ASP B 1 78 ? -13.453 10.688 -8.625 1 60.84 78 ASP B N 1
ATOM 1674 C CA . ASP B 1 78 ? -13.328 9.273 -8.93 1 60.84 78 ASP B CA 1
ATOM 1675 C C . ASP B 1 78 ? -11.961 8.734 -8.523 1 60.84 78 ASP B C 1
ATOM 1677 O O . ASP B 1 78 ? -10.938 9.367 -8.781 1 60.84 78 ASP B O 1
ATOM 1681 N N . SER B 1 79 ? -11.953 7.742 -7.543 1 73.44 79 SER B N 1
ATOM 1682 C CA . SER B 1 79 ? -10.711 7.09 -7.133 1 73.44 79 SER B CA 1
ATOM 1683 C C . SER B 1 79 ? -10.328 5.973 -8.102 1 73.44 79 SER B C 1
ATOM 1685 O O . SER B 1 79 ? -11.172 5.152 -8.477 1 73.44 79 SER B O 1
ATOM 1687 N N . HIS B 1 80 ? -9.227 6.129 -8.719 1 89.56 80 HIS B N 1
ATOM 1688 C CA . HIS B 1 80 ? -8.602 5.062 -9.5 1 89.56 80 HIS B CA 1
ATOM 1689 C C . HIS B 1 80 ? -7.316 4.582 -8.844 1 89.56 80 HIS B C 1
ATOM 1691 O O . HIS B 1 80 ? -6.559 5.383 -8.289 1 89.56 80 HIS B O 1
ATOM 1697 N N . PHE B 1 81 ? -7.285 3.307 -8.797 1 93.75 81 PHE B N 1
ATOM 1698 C CA . PHE B 1 81 ? -6.086 2.689 -8.242 1 93.75 81 PHE B CA 1
ATOM 1699 C C . PHE B 1 81 ? -5.234 2.074 -9.352 1 93.75 81 PHE B C 1
ATOM 1701 O O . PHE B 1 81 ? -5.75 1.366 -10.219 1 93.75 81 PHE B O 1
ATOM 1708 N N . ASP B 1 82 ? -3.961 2.326 -9.305 1 94.31 82 ASP B N 1
ATOM 1709 C CA . ASP B 1 82 ? -3.064 1.804 -10.328 1 94.31 82 ASP B CA 1
ATOM 1710 C C . ASP B 1 82 ? -1.641 1.661 -9.797 1 94.31 82 ASP B C 1
ATOM 1712 O O . ASP B 1 82 ? -1.251 2.361 -8.859 1 94.31 82 ASP B O 1
ATOM 1716 N N . GLY B 1 83 ? -0.908 0.697 -10.375 1 94.31 83 GLY B N 1
ATOM 1717 C CA . GLY B 1 83 ? 0.533 0.616 -10.195 1 94.31 83 GLY B CA 1
ATOM 1718 C C . GLY B 1 83 ? 0.935 -0.15 -8.953 1 94.31 83 GLY B C 1
ATOM 1719 O O . GLY B 1 83 ? 2.121 -0.234 -8.625 1 94.31 83 GLY B O 1
ATOM 1720 N N . PHE B 1 84 ? -0.034 -0.65 -8.266 1 96.25 84 PHE B N 1
ATOM 1721 C CA . PHE B 1 84 ? 0.274 -1.409 -7.062 1 96.25 84 PHE B CA 1
ATOM 1722 C C . PHE B 1 84 ? -0.787 -2.473 -6.805 1 96.25 84 PHE B C 1
ATOM 1724 O O . PHE B 1 84 ? -1.835 -2.48 -7.453 1 96.25 84 PHE B O 1
ATOM 1731 N N . SER B 1 85 ? -0.46 -3.371 -5.926 1 97.44 85 SER B N 1
ATOM 1732 C CA . SER B 1 85 ? -1.39 -4.34 -5.355 1 97.44 85 SER B CA 1
ATOM 1733 C C . SER B 1 85 ? -1.195 -4.473 -3.848 1 97.44 85 SER B C 1
ATOM 1735 O O . SER B 1 85 ? -0.166 -4.059 -3.311 1 97.44 85 SER B O 1
ATOM 1737 N N . LEU B 1 86 ? -2.229 -4.863 -3.168 1 98.56 86 LEU B N 1
ATOM 1738 C CA . LEU B 1 86 ? -2.109 -5.324 -1.79 1 98.56 86 LEU B CA 1
ATOM 1739 C C . LEU B 1 86 ? -1.966 -6.84 -1.736 1 98.56 86 LEU B C 1
ATOM 1741 O O . LEU B 1 86 ? -2.861 -7.57 -2.168 1 98.56 86 LEU B O 1
ATOM 1745 N N . SER B 1 87 ? -0.834 -7.273 -1.303 1 98.5 87 SER B N 1
ATOM 1746 C CA . SER B 1 87 ? -0.585 -8.703 -1.174 1 98.5 87 SER B CA 1
ATOM 1747 C C . SER B 1 87 ? -1.043 -9.227 0.184 1 98.5 87 SER B C 1
ATOM 1749 O O . SER B 1 87 ? -0.43 -8.922 1.21 1 98.5 87 SER B O 1
ATOM 1751 N N . LEU B 1 88 ? -2.064 -9.992 0.211 1 98.56 88 LEU B N 1
ATOM 1752 C CA . LEU B 1 88 ? -2.594 -10.594 1.429 1 98.56 88 LEU B CA 1
ATOM 1753 C C . LEU B 1 88 ? -2.086 -12.023 1.592 1 98.56 88 LEU B C 1
ATOM 1755 O O . LEU B 1 88 ? -2.373 -12.883 0.761 1 98.56 88 LEU B O 1
ATOM 1759 N N . THR B 1 89 ? -1.353 -12.25 2.617 1 98.44 89 THR B N 1
ATOM 1760 C CA . THR B 1 89 ? -0.869 -13.578 2.959 1 98.44 89 THR B CA 1
ATOM 1761 C C . THR B 1 89 ? -1.737 -14.211 4.043 1 98.44 89 THR B C 1
ATOM 1763 O O . THR B 1 89 ? -1.953 -13.609 5.098 1 98.44 89 THR B O 1
ATOM 1766 N N . VAL B 1 90 ? -2.209 -15.383 3.785 1 98 90 VAL B N 1
ATOM 1767 C CA . VAL B 1 90 ? -3.068 -16.094 4.73 1 98 90 VAL B CA 1
ATOM 1768 C C . VAL B 1 90 ? -2.441 -17.438 5.098 1 98 90 VAL B C 1
ATOM 1770 O O . VAL B 1 90 ? -1.593 -17.953 4.367 1 98 90 VAL B O 1
ATOM 1773 N N . PRO B 1 91 ? -2.846 -18.031 6.211 1 96.88 91 PRO B N 1
ATOM 1774 C CA . PRO B 1 91 ? -2.121 -19.188 6.734 1 96.88 91 PRO B CA 1
ATOM 1775 C C . PRO B 1 91 ? -2.504 -20.484 6.027 1 96.88 91 PRO B C 1
ATOM 1777 O O . PRO B 1 91 ? -1.724 -21.438 6.023 1 96.88 91 PRO B O 1
ATOM 1780 N N . THR B 1 92 ? -3.701 -20.594 5.473 1 97.06 92 THR B N 1
ATOM 1781 C CA . THR B 1 92 ? -4.145 -21.891 4.941 1 97.06 92 THR B CA 1
ATOM 1782 C C . THR B 1 92 ? -4.77 -21.703 3.559 1 97.06 92 THR B C 1
ATOM 1784 O O . THR B 1 92 ? -5.227 -20.625 3.209 1 97.06 92 THR B O 1
ATOM 1787 N N . GLU B 1 93 ? -4.766 -22.828 2.83 1 97.75 93 GLU B N 1
ATOM 1788 C CA . GLU B 1 93 ? -5.422 -22.828 1.526 1 97.75 93 GLU B CA 1
ATOM 1789 C C . GLU B 1 93 ? -6.91 -22.516 1.654 1 97.75 93 GLU B C 1
ATOM 1791 O O . GLU B 1 93 ? -7.477 -21.828 0.805 1 97.75 93 GLU B O 1
ATOM 1796 N N . ALA B 1 94 ? -7.523 -23.062 2.674 1 97.56 94 ALA B N 1
ATOM 1797 C CA . ALA B 1 94 ? -8.945 -22.812 2.898 1 97.56 94 ALA B CA 1
ATOM 1798 C C . ALA B 1 94 ? -9.219 -21.312 3.07 1 97.56 94 ALA B C 1
ATOM 1800 O O . ALA B 1 94 ? -10.203 -20.797 2.535 1 97.56 94 ALA B O 1
ATOM 1801 N N . GLU B 1 95 ? -8.391 -20.672 3.793 1 97.19 95 GLU B N 1
ATOM 1802 C CA . GLU B 1 95 ? -8.555 -19.234 3.984 1 97.19 95 GLU B CA 1
ATOM 1803 C C . GLU B 1 95 ? -8.32 -18.469 2.68 1 97.19 95 GLU B C 1
ATOM 1805 O O . GLU B 1 95 ? -8.977 -17.469 2.416 1 97.19 95 GLU B O 1
ATOM 1810 N N . ALA B 1 96 ? -7.336 -18.922 1.938 1 98.19 96 ALA B N 1
ATOM 1811 C CA . ALA B 1 96 ? -7.105 -18.328 0.627 1 98.19 96 ALA B CA 1
ATOM 1812 C C . ALA B 1 96 ? -8.344 -18.422 -0.251 1 98.19 96 ALA B C 1
ATOM 1814 O O . ALA B 1 96 ? -8.758 -17.438 -0.871 1 98.19 96 ALA B O 1
ATOM 1815 N N . ASP B 1 97 ? -8.945 -19.609 -0.307 1 98.31 97 ASP B N 1
ATOM 1816 C CA . ASP B 1 97 ? -10.148 -19.812 -1.104 1 98.31 97 ASP B CA 1
ATOM 1817 C C . ASP B 1 97 ? -11.273 -18.891 -0.657 1 98.31 97 ASP B C 1
ATOM 1819 O O . ASP B 1 97 ? -11.922 -18.25 -1.486 1 98.31 97 ASP B O 1
ATOM 1823 N N . ARG B 1 98 ? -11.461 -18.828 0.587 1 97.75 98 ARG B N 1
ATOM 1824 C CA . ARG B 1 98 ? -12.547 -18.031 1.152 1 97.75 98 ARG B CA 1
ATOM 1825 C C . ARG B 1 98 ? -12.344 -16.547 0.849 1 97.75 98 ARG B C 1
ATOM 1827 O O . ARG B 1 98 ? -13.258 -15.883 0.364 1 97.75 98 ARG B O 1
ATOM 1834 N N . THR B 1 99 ? -11.18 -16.078 1.199 1 97.62 99 THR B N 1
ATOM 1835 C CA . THR B 1 99 ? -10.914 -14.656 1.039 1 97.62 99 THR B CA 1
ATOM 1836 C C . THR B 1 99 ? -10.945 -14.266 -0.436 1 97.62 99 THR B C 1
ATOM 1838 O O . THR B 1 99 ? -11.461 -13.203 -0.792 1 97.62 99 THR B O 1
ATOM 1841 N N . PHE B 1 100 ? -10.375 -15.078 -1.269 1 98.69 100 PHE B N 1
ATOM 1842 C CA . PHE B 1 100 ? -10.367 -14.82 -2.703 1 98.69 100 PHE B CA 1
ATOM 1843 C C . PHE B 1 100 ? -11.789 -14.711 -3.24 1 98.69 100 PHE B C 1
ATOM 1845 O O . PHE B 1 100 ? -12.125 -13.75 -3.943 1 98.69 100 PHE B O 1
ATOM 1852 N N . ALA B 1 101 ? -12.617 -15.625 -2.908 1 98.44 101 ALA B N 1
ATOM 1853 C CA . ALA B 1 101 ? -14.008 -15.633 -3.363 1 98.44 101 ALA B CA 1
ATOM 1854 C C . ALA B 1 101 ? -14.75 -14.398 -2.869 1 98.44 101 ALA B C 1
ATOM 1856 O O . ALA B 1 101 ? -15.508 -13.773 -3.623 1 98.44 101 ALA B O 1
ATOM 1857 N N . ALA B 1 102 ? -14.57 -14.094 -1.697 1 98.19 102 ALA B N 1
ATOM 1858 C CA . ALA B 1 102 ? -15.258 -12.953 -1.098 1 98.19 102 ALA B CA 1
ATOM 1859 C C . ALA B 1 102 ? -14.836 -11.648 -1.765 1 98.19 102 ALA B C 1
ATOM 1861 O O . ALA B 1 102 ? -15.68 -10.805 -2.076 1 98.19 102 ALA B O 1
ATOM 1862 N N . LEU B 1 103 ? -13.5 -11.469 -1.947 1 98.31 103 LEU B N 1
ATOM 1863 C CA . LEU B 1 103 ? -12.977 -10.258 -2.562 1 98.31 103 LEU B CA 1
ATOM 1864 C C . LEU B 1 103 ? -13.414 -10.156 -4.023 1 98.31 103 LEU B C 1
ATOM 1866 O O . LEU B 1 103 ? -13.531 -9.055 -4.566 1 98.31 103 LEU B O 1
ATOM 1870 N N . ALA B 1 104 ? -13.617 -11.25 -4.652 1 98.38 104 ALA B N 1
ATOM 1871 C CA . ALA B 1 104 ? -13.953 -11.297 -6.074 1 98.38 104 ALA B CA 1
ATOM 1872 C C . ALA B 1 104 ? -15.391 -10.867 -6.316 1 98.38 104 ALA B C 1
ATOM 1874 O O . ALA B 1 104 ? -15.781 -10.578 -7.453 1 98.38 104 ALA B O 1
ATOM 1875 N N . GLU B 1 105 ? -16.188 -10.898 -5.262 1 97.38 105 GLU B N 1
ATOM 1876 C CA . GLU B 1 105 ? -17.594 -10.484 -5.41 1 97.38 105 GLU B CA 1
ATOM 1877 C C . GLU B 1 105 ? -17.688 -9.055 -5.934 1 97.38 105 GLU B C 1
ATOM 1879 O O . GLU B 1 105 ? -17.266 -8.109 -5.258 1 97.38 105 GLU B O 1
ATOM 1884 N N . GLY B 1 106 ? -18.312 -8.914 -7.066 1 97.5 106 GLY B N 1
ATOM 1885 C CA . GLY B 1 106 ? -18.438 -7.598 -7.68 1 97.5 106 GLY B CA 1
ATOM 1886 C C . GLY B 1 106 ? -17.156 -7.086 -8.289 1 97.5 106 GLY B C 1
ATOM 1887 O O . GLY B 1 106 ? -17.078 -5.934 -8.719 1 97.5 106 GLY B O 1
ATOM 1888 N N . GLY B 1 107 ? -16.125 -7.918 -8.195 1 97.94 107 GLY B N 1
ATOM 1889 C CA . GLY B 1 107 ? -14.836 -7.551 -8.742 1 97.94 107 GLY B CA 1
ATOM 1890 C C . GLY B 1 107 ? -14.484 -8.328 -10 1 97.94 107 GLY B C 1
ATOM 1891 O O . GLY B 1 107 ? -15.367 -8.75 -10.742 1 97.94 107 GLY B O 1
ATOM 1892 N N . GLN B 1 108 ? -13.203 -8.336 -10.328 1 98.25 108 GLN B N 1
ATOM 1893 C CA . GLN B 1 108 ? -12.703 -9.016 -11.523 1 98.25 108 GLN B CA 1
ATOM 1894 C C . GLN B 1 108 ? -11.492 -9.891 -11.188 1 98.25 108 GLN B C 1
ATOM 1896 O O . GLN B 1 108 ? -10.469 -9.391 -10.719 1 98.25 108 GLN B O 1
ATOM 1901 N N . VAL B 1 109 ? -11.664 -11.203 -11.523 1 98.44 109 VAL B N 1
ATOM 1902 C CA . VAL B 1 109 ? -10.547 -12.133 -11.336 1 98.44 109 VAL B CA 1
ATOM 1903 C C . VAL B 1 109 ? -9.516 -11.93 -12.445 1 98.44 109 VAL B C 1
ATOM 1905 O O . VAL B 1 109 ? -9.859 -11.93 -13.633 1 98.44 109 VAL B O 1
ATOM 1908 N N . ARG B 1 110 ? -8.352 -11.75 -12.109 1 97.75 110 ARG B N 1
ATOM 1909 C CA . ARG B 1 110 ? -7.262 -11.578 -13.07 1 97.75 110 ARG B CA 1
ATOM 1910 C C . ARG B 1 110 ? -6.48 -12.875 -13.242 1 97.75 110 ARG B C 1
ATOM 1912 O O . ARG B 1 110 ? -6.059 -13.203 -14.359 1 97.75 110 ARG B O 1
ATOM 1919 N N . MET B 1 111 ? -6.18 -13.523 -12.188 1 97.5 111 MET B N 1
ATOM 1920 C CA . MET B 1 111 ? -5.543 -14.836 -12.141 1 97.5 111 MET B CA 1
ATOM 1921 C C . MET B 1 111 ? -6.195 -15.719 -11.078 1 97.5 111 MET B C 1
ATOM 1923 O O . MET B 1 111 ? -6.078 -15.445 -9.883 1 97.5 111 MET B O 1
ATOM 1927 N N . PRO B 1 112 ? -6.879 -16.734 -11.578 1 98.19 112 PRO B N 1
ATOM 1928 C CA . PRO B 1 112 ? -7.492 -17.625 -10.594 1 98.19 112 PRO B CA 1
ATOM 1929 C C . PRO B 1 112 ? -6.469 -18.281 -9.672 1 98.19 112 PRO B C 1
ATOM 1931 O O . PRO B 1 112 ? -5.305 -18.438 -10.047 1 98.19 112 PRO B O 1
ATOM 1934 N N . LEU B 1 113 ? -6.98 -18.656 -8.445 1 98.19 113 LEU B N 1
ATOM 1935 C CA . LEU B 1 113 ? -6.105 -19.328 -7.5 1 98.19 113 LEU B CA 1
ATOM 1936 C C . LEU B 1 113 ? -5.5 -20.594 -8.117 1 98.19 113 LEU B C 1
ATOM 1938 O O . LEU B 1 113 ? -6.223 -21.422 -8.672 1 98.19 113 LEU B O 1
ATOM 1942 N N . THR B 1 114 ? -4.246 -20.672 -8.031 1 97.62 114 THR B N 1
ATOM 1943 C CA . THR B 1 114 ? -3.494 -21.797 -8.586 1 97.62 114 THR B CA 1
ATOM 1944 C C . THR B 1 114 ? -2.211 -22.031 -7.789 1 97.62 114 THR B C 1
ATOM 1946 O O . THR B 1 114 ? -1.823 -21.188 -6.969 1 97.62 114 THR B O 1
ATOM 1949 N N . LYS B 1 115 ? -1.623 -23.234 -7.969 1 95.94 115 LYS B N 1
ATOM 1950 C CA . LYS B 1 115 ? -0.319 -23.5 -7.371 1 95.94 115 LYS B CA 1
ATOM 1951 C C . LYS B 1 115 ? 0.798 -22.828 -8.164 1 95.94 115 LYS B C 1
ATOM 1953 O O . LYS B 1 115 ? 0.799 -22.859 -9.391 1 95.94 115 LYS B O 1
ATOM 1958 N N . THR B 1 116 ? 1.688 -22.188 -7.477 1 94.06 116 THR B N 1
ATOM 1959 C CA . THR B 1 116 ? 2.9 -21.609 -8.055 1 94.06 116 THR B CA 1
ATOM 1960 C C . THR B 1 116 ? 4.141 -22.141 -7.344 1 94.06 116 THR B C 1
ATOM 1962 O O . THR B 1 116 ? 4.031 -22.922 -6.395 1 94.06 116 THR B O 1
ATOM 1965 N N . PHE B 1 117 ? 5.297 -21.75 -7.883 1 92 117 PHE B N 1
ATOM 1966 C CA . PHE B 1 117 ? 6.531 -22.25 -7.281 1 92 117 PHE B CA 1
ATOM 1967 C C . PHE B 1 117 ? 6.766 -21.594 -5.922 1 92 117 PHE B C 1
ATOM 1969 O O . PHE B 1 117 ? 7.555 -22.094 -5.117 1 92 117 PHE B O 1
ATOM 1976 N N . TRP B 1 118 ? 6.105 -20.438 -5.648 1 91.94 118 TRP B N 1
ATOM 1977 C CA . TRP B 1 118 ? 6.352 -19.734 -4.391 1 91.94 118 TRP B CA 1
ATOM 1978 C C . TRP B 1 118 ? 5.215 -19.984 -3.404 1 91.94 118 TRP B C 1
ATOM 1980 O O . TRP B 1 118 ? 5.32 -19.625 -2.227 1 91.94 118 TRP B O 1
ATOM 1990 N N . SER B 1 119 ? 4.109 -20.5 -3.768 1 95.75 119 SER B N 1
ATOM 1991 C CA . SER B 1 119 ? 2.961 -20.688 -2.883 1 95.75 119 SER B CA 1
ATOM 1992 C C . SER B 1 119 ? 2.07 -21.828 -3.355 1 95.75 119 SER B C 1
ATOM 1994 O O . SER B 1 119 ? 1.875 -22.016 -4.559 1 95.75 119 SER B O 1
ATOM 1996 N N . SER B 1 120 ? 1.471 -22.547 -2.461 1 96.5 120 SER B N 1
ATOM 1997 C CA . SER B 1 120 ? 0.54 -23.625 -2.783 1 96.5 120 SER B CA 1
ATOM 1998 C C . SER B 1 120 ? -0.744 -23.078 -3.398 1 96.5 120 SER B C 1
ATOM 2000 O O . SER B 1 120 ? -1.438 -23.797 -4.129 1 96.5 120 SER B O 1
ATOM 2002 N N . ARG B 1 121 ? -1.087 -21.906 -3.092 1 96.69 121 ARG B N 1
ATOM 2003 C CA . ARG B 1 121 ? -2.25 -21.219 -3.643 1 96.69 121 ARG B CA 1
ATOM 2004 C C . ARG B 1 121 ? -1.973 -19.719 -3.818 1 96.69 121 ARG B C 1
ATOM 2006 O O . ARG B 1 121 ? -1.646 -19.031 -2.854 1 96.69 121 ARG B O 1
ATOM 2013 N N . PHE B 1 122 ? -2.08 -19.312 -5.008 1 97.88 122 PHE B N 1
ATOM 2014 C CA . PHE B 1 122 ? -1.858 -17.922 -5.332 1 97.88 122 PHE B CA 1
ATOM 2015 C C . PHE B 1 122 ? -2.85 -17.438 -6.387 1 97.88 122 PHE B C 1
ATOM 2017 O O . PHE B 1 122 ? -3.127 -18.156 -7.352 1 97.88 122 PHE B O 1
ATOM 2024 N N . GLY B 1 123 ? -3.379 -16.25 -6.227 1 98.25 123 GLY B N 1
ATOM 2025 C CA . GLY B 1 123 ? -4.281 -15.648 -7.195 1 98.25 123 GLY B CA 1
ATOM 2026 C C . GLY B 1 123 ? -4.305 -14.133 -7.129 1 98.25 123 GLY B C 1
ATOM 2027 O O . GLY B 1 123 ? -3.779 -13.539 -6.184 1 98.25 123 GLY B O 1
ATOM 2028 N N . MET B 1 124 ? -4.82 -13.531 -8.164 1 98.44 124 MET B N 1
ATOM 2029 C CA . MET B 1 124 ? -4.914 -12.078 -8.273 1 98.44 124 MET B CA 1
ATOM 2030 C C . MET B 1 124 ? -6.312 -11.656 -8.703 1 98.44 124 MET B C 1
ATOM 2032 O O . MET B 1 124 ? -6.93 -12.305 -9.547 1 98.44 124 MET B O 1
ATOM 2036 N N . LEU B 1 125 ? -6.75 -10.547 -8.203 1 98.44 125 LEU B N 1
ATOM 2037 C CA . LEU B 1 125 ? -8.039 -9.992 -8.609 1 98.44 125 LEU B CA 1
ATOM 2038 C C . LEU B 1 125 ? -8.086 -8.492 -8.336 1 98.44 125 LEU B C 1
ATOM 2040 O O . LEU B 1 125 ? -7.227 -7.953 -7.637 1 98.44 125 LEU B O 1
ATOM 2044 N N . THR B 1 126 ? -8.969 -7.785 -8.953 1 98.31 126 THR B N 1
ATOM 2045 C CA . THR B 1 126 ? -9.367 -6.418 -8.625 1 98.31 126 THR B CA 1
ATOM 2046 C C . THR B 1 126 ? -10.742 -6.395 -7.973 1 98.31 126 THR B C 1
ATOM 2048 O O . THR B 1 126 ? -11.711 -6.926 -8.523 1 98.31 126 THR B O 1
ATOM 2051 N N . ASP B 1 127 ? -10.852 -5.824 -6.789 1 98.06 127 ASP B N 1
ATOM 2052 C CA . ASP B 1 127 ? -12.141 -5.863 -6.094 1 98.06 127 ASP B CA 1
ATOM 2053 C C . ASP B 1 127 ? -13.078 -4.785 -6.625 1 98.06 127 ASP B C 1
ATOM 2055 O O . ASP B 1 127 ? -12.734 -4.055 -7.555 1 98.06 127 ASP B O 1
ATOM 2059 N N . ARG B 1 128 ? -14.266 -4.703 -6.102 1 97.38 128 ARG B N 1
ATOM 2060 C CA . ARG B 1 128 ? -15.32 -3.854 -6.629 1 97.38 128 ARG B CA 1
ATOM 2061 C C . ARG B 1 128 ? -14.992 -2.379 -6.43 1 97.38 128 ARG B C 1
ATOM 2063 O O . ARG B 1 128 ? -15.633 -1.508 -7.023 1 97.38 128 ARG B O 1
ATOM 2070 N N . PHE B 1 129 ? -14.023 -2.064 -5.637 1 96.88 129 PHE B N 1
ATOM 2071 C CA . PHE B 1 129 ? -13.617 -0.681 -5.426 1 96.88 129 PHE B CA 1
ATOM 2072 C C . PHE B 1 129 ? -12.414 -0.331 -6.297 1 96.88 129 PHE B C 1
ATOM 2074 O O . PHE B 1 129 ? -11.93 0.805 -6.277 1 96.88 129 PHE B O 1
ATOM 2081 N N . GLY B 1 130 ? -11.875 -1.336 -7.02 1 96.38 130 GLY B N 1
ATOM 2082 C CA . GLY B 1 130 ? -10.781 -1.087 -7.945 1 96.38 130 GLY B CA 1
ATOM 2083 C C . GLY B 1 130 ? -9.414 -1.418 -7.367 1 96.38 130 GLY B C 1
ATOM 2084 O O . GLY B 1 130 ? -8.391 -1.216 -8.023 1 96.38 130 GLY B O 1
ATOM 2085 N N . ILE B 1 131 ? -9.328 -1.928 -6.207 1 97.19 131 ILE B N 1
ATOM 2086 C CA . ILE B 1 131 ? -8.055 -2.279 -5.582 1 97.19 131 ILE B CA 1
ATOM 2087 C C . ILE B 1 131 ? -7.59 -3.637 -6.098 1 97.19 131 ILE B C 1
ATOM 2089 O O . ILE B 1 131 ? -8.352 -4.605 -6.105 1 97.19 131 ILE B O 1
ATOM 2093 N N . SER B 1 132 ? -6.355 -3.645 -6.551 1 97.56 132 SER B N 1
ATOM 2094 C CA . SER B 1 132 ? -5.734 -4.906 -6.934 1 97.56 132 SER B CA 1
ATOM 2095 C C . SER B 1 132 ? -5.25 -5.68 -5.715 1 97.56 132 SER B C 1
ATOM 2097 O O . SER B 1 132 ? -4.562 -5.125 -4.852 1 97.56 132 SER B O 1
ATOM 2099 N N . TRP B 1 133 ? -5.605 -6.949 -5.668 1 98.5 133 TRP B N 1
ATOM 2100 C CA . TRP B 1 133 ? -5.195 -7.836 -4.586 1 98.5 133 TRP B CA 1
ATOM 2101 C C . TRP B 1 133 ? -4.398 -9.023 -5.121 1 98.5 133 TRP B C 1
ATOM 2103 O O . TRP B 1 133 ? -4.695 -9.539 -6.199 1 98.5 133 TRP B O 1
ATOM 2113 N N . MET B 1 134 ? -3.402 -9.406 -4.402 1 98.44 134 MET B N 1
ATOM 2114 C CA . MET B 1 134 ? -2.736 -10.695 -4.516 1 98.44 134 MET B CA 1
ATOM 2115 C C . MET B 1 134 ? -2.975 -11.547 -3.271 1 98.44 134 MET B C 1
ATOM 2117 O O . MET B 1 134 ? -2.711 -11.102 -2.152 1 98.44 134 MET B O 1
ATOM 2121 N N . ILE B 1 135 ? -3.539 -12.695 -3.445 1 98.62 135 ILE B N 1
ATOM 2122 C CA . ILE B 1 135 ? -3.783 -13.602 -2.328 1 98.62 135 ILE B CA 1
ATOM 2123 C C . ILE B 1 135 ? -2.771 -14.742 -2.359 1 98.62 135 ILE B C 1
ATOM 2125 O O . ILE B 1 135 ? -2.586 -15.391 -3.393 1 98.62 135 ILE B O 1
ATOM 2129 N N . THR B 1 136 ? -2.123 -14.938 -1.271 1 98 136 THR B N 1
ATOM 2130 C CA . THR B 1 136 ? -1.071 -15.953 -1.222 1 98 136 THR B CA 1
ATOM 2131 C C . THR B 1 136 ? -1.138 -16.734 0.086 1 98 136 THR B C 1
ATOM 2133 O O . THR B 1 136 ? -1.391 -16.156 1.147 1 98 136 THR B O 1
ATOM 2136 N N . VAL B 1 137 ? -0.896 -18.047 0.027 1 97.94 137 VAL B N 1
ATOM 2137 C CA . VAL B 1 137 ? -0.757 -18.859 1.228 1 97.94 137 VAL B CA 1
ATOM 2138 C C . VAL B 1 137 ? 0.695 -18.844 1.701 1 97.94 137 VAL B C 1
ATOM 2140 O O . VAL B 1 137 ? 1.618 -18.984 0.897 1 97.94 137 VAL B O 1
ATOM 2143 N N . GLN B 1 138 ? 0.833 -18.609 2.979 1 90.38 138 GLN B N 1
ATOM 2144 C CA . GLN B 1 138 ? 2.168 -18.594 3.568 1 90.38 138 GLN B CA 1
ATOM 2145 C C . GLN B 1 138 ? 2.836 -19.969 3.426 1 90.38 138 GLN B C 1
ATOM 2147 O O . GLN B 1 138 ? 2.205 -21 3.662 1 90.38 138 GLN B O 1
ATOM 2152 N N . GLU B 1 139 ? 4.078 -19.906 2.93 1 82.19 139 GLU B N 1
ATOM 2153 C CA . GLU B 1 139 ? 4.809 -21.156 2.842 1 82.19 139 GLU B CA 1
ATOM 2154 C C . GLU B 1 139 ? 5.641 -21.406 4.098 1 82.19 139 GLU B C 1
ATOM 2156 O O . GLU B 1 139 ? 6.062 -20.453 4.762 1 82.19 139 GLU B O 1
#

pLDDT: mean 91.6, std 12.01, range [52.22, 98.69]

Solvent-accessible surface area (backbone atoms only — not comparable to full-atom values): 14365 Å² total; per-residue (Å²): 131,67,69,30,34,58,29,53,30,39,33,41,17,70,44,34,70,60,48,51,54,50,37,28,72,44,64,59,34,45,77,75,43,76,38,34,43,70,68,45,87,69,69,71,62,88,78,71,63,56,89,77,44,46,76,33,44,57,37,32,35,30,28,39,64,75,26,62,39,33,36,19,10,63,100,46,66,84,46,54,55,38,39,50,32,43,33,36,35,27,61,37,65,68,53,42,54,50,40,50,55,48,46,38,55,78,34,42,77,75,36,72,74,37,71,52,98,81,21,77,32,33,28,30,30,28,27,65,81,45,50,36,37,32,42,33,25,60,119,129,66,72,29,34,58,30,54,31,38,33,42,25,70,44,33,69,59,48,52,53,50,37,29,72,45,62,59,36,44,78,77,43,76,38,33,43,70,66,44,87,69,68,70,63,88,78,70,62,57,91,76,43,46,75,32,44,59,36,32,35,30,27,37,64,75,26,62,38,33,35,18,10,60,100,50,67,86,44,52,56,39,39,51,31,44,34,37,36,26,62,37,64,70,53,41,53,51,38,51,56,48,46,38,56,78,33,43,77,74,35,70,75,37,70,53,97,81,21,78,32,33,27,32,31,28,28,64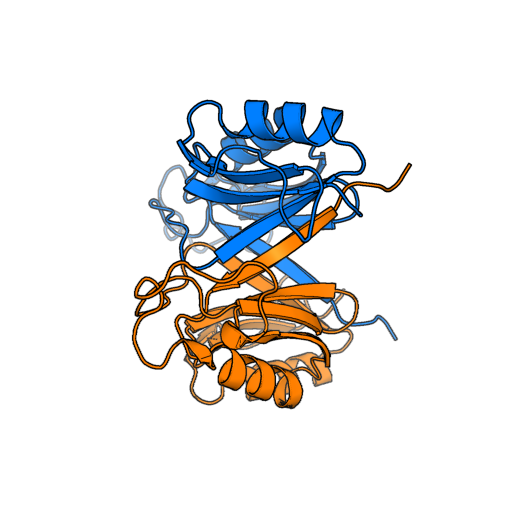,81,45,50,36,37,32,42,33,23,60,119

Radius of gyration: 18.97 Å; Cα contacts (8 Å, |Δi|>4): 647; chains: 2; bounding box: 42×51×46 Å

InterPro domains:
  IPR028973 PhnB-like [PF06983] (7-136)
  IPR028973 PhnB-like [cd06588] (6-136)
  IPR029068 Glyoxalase/Bleomycin resistance protein/Dihydroxybiphenyl dioxygenase [G3DSA:3.10.180.10] (10-139)
  IPR029068 Glyoxalase/Bleomycin resistance protein/Dihydroxybiphenyl dioxygenase [SSF54593] (1-136)

Foldseek 3Di:
DDDDDDAAEFALQQCVVVVQVLCCVQQVKAWDDWDAQLRDPPPPDPPQQPPPRRGFTPKTWIDRPPGIHMYGNPSHRDGADDDDAAEDEDADPVSLVRNVVSQCVLWAWDFAWPCDPQARTWGWIQGNSHHIYIYGYDD/DDDDDDAAEFALQQCVVVVQVLCCVQQVKAWDDWDAQLRDPPPPDPPQQPPPRRGFTPKTWIDRPPGIHMYGNPSHHHDADDDDAAEDEDADPVSLVRNVVSQCVLWAWDFAWPCDPQARTWGWIQGNSNHIYIYGYDD

Nearest PDB structures (foldseek):
  1u6l-assembly1_B  TM=8.954E-01  e=1.558E-14  Pseudomonas aeruginosa PAO1
  3oms-assembly1_A-2  TM=8.379E-01  e=2.012E-14  Bacillus cereus ATCC 14579
  1u7i-assembly1_B  TM=8.112E-01  e=5.264E-13  Pseudomonas aeruginosa PAO1
  1tsj-assembly1_A  TM=4.632E-01  e=4.366E-10  Staphylococcus aureus
  2i7r-assembly1_B  TM=7.280E-01  e=8.349E-05  Streptococcus pneumoniae